Protein AF-A0A438DVG1-F1 (afdb_monomer)

Nearest PDB structures (foldseek):
  7ocy-assembly1_A  TM=4.807E-01  e=2.433E-02  Enterococcus faecalis
  8t4h-assembly1_A  TM=4.255E-01  e=4.729E-02  Homo sapiens
  5mkk-assembly1_A  TM=4.860E-01  e=1.490E-01  Thermus thermophilus HB27
  6par-assembly3_E  TM=3.954E-01  e=9.763E-02  Novosphingobium aromaticivorans DSM 12444
  7pru-assembly1_B  TM=4.559E-01  e=2.416E-01  Thermochaetoides thermophila DSM 1495

Sequence (257 aa):
MTESSLYSTANMPITSHFVVSSIPYHHCNGSSLPAVGCCFTSWCTNARSSVSNTDCSDQQNAETIKEGLQRTDKRIGLMNEILAAMDTVKCYAWENSFQSKVQSVRNEELSWFRKASFLGAFNVFMLNSIPVVVIVISFGMFTLLGGDLTPARAFTSLSLFAVLRFPLFMLPNIITQAVNANVSLKRLEELFLAEERILLPNPPLEPGLPAISIKNGYFSWDSKVYILTFCVRPPILPPTHPPAPGPQPRTHTQRHG

Mean predicted aligned error: 18.34 Å

pLDDT: mean 70.37, std 22.25, range [26.22, 96.06]

Radius of gyration: 38.73 Å; Cα contacts (8 Å, |Δi|>4): 40; chains: 1; bounding box: 115×101×98 Å

InterPro domains:
  IPR011527 ABC transporter type 1, transmembrane domain [PF00664] (69-168)
  IPR011527 ABC transporter type 1, transmembrane domain [PS50929] (70-180)
  IPR036640 ABC transporter type 1, transmembrane domain superfamily [G3DSA:1.20.1560.10] (37-198)
  IPR036640 ABC transporter type 1, transmembrane domain superfamily [SSF90123] (68-192)
  IPR050173 ATP-binding cassette transporter C-like [PTHR24223] (66-228)

Structure (mmCIF, N/CA/C/O backbone):
data_AF-A0A438DVG1-F1
#
_entry.id   AF-A0A438DVG1-F1
#
loop_
_atom_site.group_PDB
_atom_site.id
_atom_site.type_symbol
_atom_site.label_atom_id
_atom_site.label_alt_id
_atom_site.label_comp_id
_atom_site.label_asym_id
_atom_site.label_entity_id
_atom_site.label_seq_id
_atom_site.pdbx_PDB_ins_code
_atom_site.Cartn_x
_atom_site.Cartn_y
_atom_site.Cartn_z
_atom_site.occupancy
_atom_site.B_iso_or_equiv
_atom_site.auth_seq_id
_atom_site.auth_comp_id
_atom_site.auth_asym_id
_atom_site.auth_atom_id
_atom_site.pdbx_PDB_model_num
ATOM 1 N N . MET A 1 1 ? -12.948 67.740 14.120 1.00 32.81 1 MET A N 1
ATOM 2 C CA . MET A 1 1 ? -12.957 67.885 12.652 1.00 32.81 1 MET A CA 1
ATOM 3 C C . MET A 1 1 ? -12.117 66.740 12.112 1.00 32.81 1 MET A C 1
ATOM 5 O O . MET A 1 1 ? -10.925 66.752 12.369 1.00 32.81 1 MET A O 1
ATOM 9 N N . THR A 1 2 ? -12.751 65.585 11.847 1.00 29.73 2 THR A N 1
ATOM 10 C CA . THR A 1 2 ? -13.262 65.144 10.511 1.00 29.73 2 THR A CA 1
ATOM 11 C C . THR A 1 2 ? -12.081 64.725 9.626 1.00 29.73 2 THR A C 1
ATOM 13 O O . THR A 1 2 ? -11.161 65.515 9.494 1.00 29.73 2 THR A O 1
ATOM 16 N N . GLU A 1 3 ? -11.938 63.527 9.051 1.00 30.36 3 GLU A N 1
ATOM 17 C CA . GLU A 1 3 ? -12.790 62.384 8.647 1.00 30.36 3 GLU A CA 1
ATOM 18 C C . GLU A 1 3 ? -11.842 61.153 8.533 1.00 30.36 3 GLU A C 1
ATOM 20 O O . GLU A 1 3 ? -10.676 61.324 8.196 1.00 30.36 3 GLU A O 1
ATOM 25 N N . SER A 1 4 ? -12.135 59.924 8.977 1.00 30.89 4 SER A N 1
ATOM 26 C CA . SER A 1 4 ? -12.997 58.879 8.383 1.00 30.89 4 SER A CA 1
ATOM 27 C C . SER A 1 4 ? -12.833 58.634 6.875 1.00 30.89 4 SER A C 1
ATOM 29 O O . SER A 1 4 ? -13.398 59.368 6.079 1.00 30.89 4 SER A O 1
ATOM 31 N N . SER A 1 5 ? -12.166 57.528 6.508 1.00 26.73 5 SER A N 1
ATOM 32 C CA . SER A 1 5 ? -12.650 56.477 5.581 1.00 26.73 5 SER A CA 1
ATOM 33 C C . SER A 1 5 ? -11.490 55.829 4.809 1.00 26.73 5 SER A C 1
ATOM 35 O O . SER A 1 5 ? -10.883 56.465 3.957 1.00 26.73 5 SER A O 1
ATOM 37 N N . LEU A 1 6 ? -11.189 54.561 5.109 1.00 32.34 6 LEU A N 1
ATOM 38 C CA . LEU A 1 6 ? -11.072 53.480 4.117 1.00 32.34 6 LEU A CA 1
ATOM 39 C C . LEU A 1 6 ? -10.807 52.154 4.845 1.00 32.34 6 LEU A C 1
ATOM 41 O O . LEU A 1 6 ? -9.683 51.738 5.111 1.00 32.34 6 LEU A O 1
ATOM 45 N N . TYR A 1 7 ? -11.923 51.520 5.194 1.00 28.20 7 TYR A N 1
ATOM 46 C CA . TYR A 1 7 ? -12.044 50.083 5.385 1.00 28.20 7 TYR A CA 1
ATOM 47 C C . TYR A 1 7 ? -11.659 49.328 4.101 1.00 28.20 7 TYR A C 1
ATOM 49 O O . TYR A 1 7 ? -11.861 49.825 2.996 1.00 28.20 7 TYR A O 1
ATOM 57 N N . SER A 1 8 ? -11.312 48.052 4.287 1.00 26.22 8 SER A N 1
ATOM 58 C CA . SER A 1 8 ? -11.472 46.969 3.308 1.00 26.22 8 SER A CA 1
ATOM 59 C C . SER A 1 8 ? -10.313 46.753 2.330 1.00 26.22 8 SER A C 1
ATOM 61 O O . SER A 1 8 ? -10.349 47.157 1.172 1.00 26.22 8 SER A O 1
ATOM 63 N N . THR A 1 9 ? -9.312 45.986 2.763 1.00 30.03 9 THR A N 1
ATOM 64 C CA . THR A 1 9 ? -8.641 45.049 1.852 1.00 30.03 9 THR A CA 1
ATOM 65 C C . THR A 1 9 ? -9.140 43.654 2.186 1.00 30.03 9 THR A C 1
ATOM 67 O O . THR A 1 9 ? -8.856 43.077 3.231 1.00 30.03 9 THR A O 1
ATOM 70 N N . ALA A 1 10 ? -10.012 43.194 1.299 1.00 31.06 10 ALA A N 1
ATOM 71 C CA . ALA A 1 10 ? -10.719 41.939 1.348 1.00 31.06 10 ALA A CA 1
ATOM 72 C C . ALA A 1 10 ? -9.758 40.745 1.417 1.00 31.06 10 ALA A C 1
ATOM 74 O O . ALA A 1 10 ? -8.937 40.532 0.526 1.00 31.06 10 ALA A O 1
ATOM 75 N N . ASN A 1 11 ? -9.970 39.911 2.435 1.00 29.39 11 ASN A N 1
ATOM 76 C CA . ASN A 1 11 ? -9.801 38.470 2.319 1.00 29.39 11 ASN A CA 1
ATOM 77 C C . ASN A 1 11 ? -10.586 37.999 1.088 1.00 29.39 11 ASN A C 1
ATOM 79 O O . ASN A 1 11 ? -11.817 37.984 1.108 1.00 29.39 11 ASN A O 1
ATOM 83 N N . MET A 1 12 ? -9.886 37.633 0.015 1.00 26.97 12 MET A N 1
ATOM 84 C CA . MET A 1 12 ? -10.490 36.880 -1.079 1.00 26.97 12 MET A CA 1
ATOM 85 C C . MET A 1 12 ? -10.453 35.385 -0.736 1.00 26.97 12 MET A C 1
ATOM 87 O O . MET A 1 12 ? -9.364 34.826 -0.597 1.00 26.97 12 MET A O 1
ATOM 91 N N . PRO A 1 13 ? -11.607 34.705 -0.630 1.00 30.31 13 PRO A N 1
ATOM 92 C CA . PRO A 1 13 ? -11.649 33.254 -0.613 1.00 30.31 13 PRO A CA 1
ATOM 93 C C . PRO A 1 13 ? -11.417 32.747 -2.040 1.00 30.31 13 PRO A C 1
ATOM 95 O O . PRO A 1 13 ? -12.273 32.891 -2.912 1.00 30.31 13 PRO A O 1
ATOM 98 N N . ILE A 1 14 ? -10.261 32.132 -2.292 1.00 32.41 14 ILE A N 1
ATOM 99 C CA . ILE A 1 14 ? -10.029 31.373 -3.524 1.00 32.41 14 ILE A CA 1
ATOM 100 C C . ILE A 1 14 ? -10.806 30.057 -3.394 1.00 32.41 14 ILE A C 1
ATOM 102 O O . ILE A 1 14 ? -10.290 29.044 -2.935 1.00 32.41 14 ILE A O 1
ATOM 106 N N . THR A 1 15 ? -12.082 30.086 -3.772 1.00 32.16 15 THR A N 1
ATOM 107 C CA . THR A 1 15 ? -12.886 28.889 -4.039 1.00 32.16 15 THR A CA 1
ATOM 108 C C . THR A 1 15 ? -13.585 29.047 -5.383 1.00 32.16 15 THR A C 1
ATOM 110 O O . THR A 1 15 ? -14.125 30.109 -5.677 1.00 32.16 15 THR A O 1
ATOM 113 N N . SER A 1 16 ? -13.586 27.957 -6.160 1.00 30.06 16 SER A N 1
ATOM 114 C CA . SER A 1 16 ? -14.159 27.771 -7.508 1.00 30.06 16 SER A CA 1
ATOM 115 C C . SER A 1 16 ? -13.398 28.512 -8.623 1.00 30.06 16 SER A C 1
ATOM 117 O O . SER A 1 16 ? -13.221 29.715 -8.578 1.00 30.06 16 SER A O 1
ATOM 119 N N . HIS A 1 17 ? -12.841 27.879 -9.652 1.00 30.66 17 HIS A N 1
ATOM 120 C CA . HIS A 1 17 ? -13.355 26.770 -10.441 1.00 30.66 17 HIS A CA 1
ATOM 121 C C . HIS A 1 17 ? -12.204 25.873 -10.930 1.00 30.66 17 HIS A C 1
ATOM 123 O O . HIS A 1 17 ? -11.402 26.280 -11.764 1.00 30.66 17 HIS A O 1
ATOM 129 N N . PHE A 1 18 ? -12.186 24.616 -10.497 1.00 27.88 18 PHE A N 1
ATOM 130 C CA . PHE A 1 18 ? -11.700 23.528 -11.341 1.00 27.88 18 PHE A CA 1
ATOM 131 C C . PHE A 1 18 ? -12.858 22.549 -11.472 1.00 27.88 18 PHE A C 1
ATOM 133 O O . PHE A 1 18 ? -13.127 21.739 -10.588 1.00 27.88 18 PHE A O 1
ATOM 140 N N . VAL A 1 19 ? -13.600 22.685 -12.568 1.00 33.19 19 VAL A N 1
ATOM 141 C CA . VAL A 1 19 ? -14.544 21.666 -13.019 1.00 33.19 19 VAL A CA 1
ATOM 142 C C . VAL A 1 19 ? -13.694 20.502 -13.525 1.00 33.19 19 VAL A C 1
ATOM 144 O O . VAL A 1 19 ? -13.394 20.407 -14.710 1.00 33.19 19 VAL A O 1
ATOM 147 N N . VAL A 1 20 ? -13.242 19.633 -12.620 1.00 35.16 20 VAL A N 1
ATOM 148 C CA . VAL A 1 20 ? -12.834 18.284 -13.011 1.00 35.16 20 VAL A CA 1
ATOM 149 C C . VAL A 1 20 ? -14.099 17.457 -12.941 1.00 35.16 20 VAL A C 1
ATOM 151 O O . VAL A 1 20 ? -14.565 17.099 -11.866 1.00 35.16 20 VAL A O 1
ATOM 154 N N . SER A 1 21 ? -14.686 17.249 -14.116 1.00 26.39 21 SER A N 1
ATOM 155 C CA . SER A 1 21 ? -15.721 16.260 -14.386 1.00 26.39 21 SER A CA 1
ATOM 156 C C . SER A 1 21 ? -15.502 15.009 -13.531 1.00 26.39 21 SER A C 1
ATOM 158 O O . SER A 1 21 ? -14.624 14.196 -13.827 1.00 26.39 21 SER A O 1
ATOM 160 N N . SER A 1 22 ? -16.319 14.850 -12.491 1.00 29.47 22 SER A N 1
ATOM 161 C CA . SER A 1 22 ? -16.513 13.586 -11.797 1.00 29.47 22 SER A CA 1
ATOM 162 C C . SER A 1 22 ? -17.023 12.573 -12.814 1.00 29.47 22 SER A C 1
ATOM 164 O O . SER A 1 22 ? -18.211 12.543 -13.125 1.00 29.47 22 SER A O 1
ATOM 166 N N . ILE A 1 23 ? -16.126 11.759 -13.365 1.00 28.58 23 ILE A N 1
ATOM 167 C CA . ILE A 1 23 ? -16.526 10.512 -14.009 1.00 28.58 23 ILE A CA 1
ATOM 168 C C . ILE A 1 23 ? -16.907 9.583 -12.850 1.00 28.58 23 ILE A C 1
ATOM 170 O O . ILE A 1 23 ? -16.038 9.261 -12.036 1.00 28.58 23 ILE A O 1
ATOM 174 N N . PRO A 1 24 ? -18.185 9.196 -12.701 1.00 31.19 24 PRO A N 1
ATOM 175 C CA . PRO A 1 24 ? -18.576 8.290 -11.638 1.00 31.19 24 PRO A CA 1
ATOM 176 C C . PRO A 1 24 ? -17.872 6.948 -11.851 1.00 31.19 24 PRO A C 1
ATOM 178 O O . PRO A 1 24 ? -17.851 6.415 -12.962 1.00 31.19 24 PRO A O 1
ATOM 181 N N . TYR A 1 25 ? -17.306 6.408 -10.770 1.00 35.28 25 TYR A N 1
ATOM 182 C CA . TYR A 1 25 ? -16.859 5.022 -10.678 1.00 35.28 25 TYR A CA 1
ATOM 183 C C . TYR A 1 25 ? -18.046 4.105 -10.989 1.00 35.28 25 TYR A C 1
ATOM 185 O O . TYR A 1 25 ? -18.825 3.737 -10.110 1.00 35.28 25 TYR A O 1
ATOM 193 N N . HIS A 1 26 ? -18.212 3.754 -12.260 1.00 29.39 26 HIS A N 1
ATOM 194 C CA . HIS A 1 26 ? -19.133 2.705 -12.645 1.00 29.39 26 HIS A CA 1
ATOM 195 C C . HIS A 1 26 ? -18.545 1.373 -12.186 1.00 29.39 26 HIS A C 1
ATOM 197 O O . HIS A 1 26 ? -17.444 0.978 -12.571 1.00 29.39 26 HIS A O 1
ATOM 203 N N . HIS A 1 27 ? -19.313 0.705 -11.332 1.00 37.00 27 HIS A N 1
ATOM 204 C CA . HIS A 1 27 ? -19.177 -0.692 -10.953 1.00 37.00 27 HIS A CA 1
ATOM 205 C C . HIS A 1 27 ? -18.881 -1.532 -12.206 1.00 37.00 27 HIS A C 1
ATOM 207 O O . HIS A 1 27 ? -19.748 -1.705 -13.065 1.00 37.00 27 HIS A O 1
ATOM 213 N N . CYS A 1 28 ? -17.647 -2.020 -12.339 1.00 31.09 28 CYS A N 1
ATOM 214 C CA . CYS A 1 28 ? -17.235 -2.835 -13.476 1.00 31.09 28 CYS A CA 1
ATOM 215 C C . CYS A 1 28 ? -17.705 -4.275 -13.232 1.00 31.09 28 CYS A C 1
ATOM 217 O O . CYS A 1 28 ? -16.959 -5.131 -12.758 1.00 31.09 28 CYS A O 1
ATOM 219 N N . ASN A 1 29 ? -18.991 -4.512 -13.491 1.00 31.44 29 ASN A N 1
ATOM 220 C CA . ASN A 1 29 ? -19.577 -5.841 -13.536 1.00 31.44 29 ASN A CA 1
ATOM 221 C C . ASN A 1 29 ? -19.480 -6.353 -14.980 1.00 31.44 29 ASN A C 1
ATOM 223 O O . ASN A 1 29 ? -20.171 -5.855 -15.860 1.00 31.44 29 ASN A O 1
ATOM 227 N N . GLY A 1 30 ? -18.613 -7.344 -15.197 1.00 40.16 30 GLY A N 1
ATOM 228 C CA . GLY A 1 30 ? -18.657 -8.262 -16.338 1.00 40.16 30 GLY A CA 1
ATOM 229 C C . GLY A 1 30 ? -18.329 -7.704 -17.728 1.00 40.16 30 GLY A C 1
ATOM 230 O O . GLY A 1 30 ? -19.233 -7.371 -18.477 1.00 40.16 30 GLY A O 1
ATOM 231 N N . SER A 1 31 ? -17.055 -7.774 -18.132 1.00 30.52 31 SER A N 1
ATOM 232 C CA . SER A 1 31 ? -16.642 -8.218 -19.479 1.00 30.52 31 SER A CA 1
ATOM 233 C C . SER A 1 31 ? -15.114 -8.275 -19.591 1.00 30.52 31 SER A C 1
ATOM 235 O O . SER A 1 31 ? -14.390 -7.448 -19.043 1.00 30.52 31 SER A O 1
ATOM 237 N N . SER A 1 32 ? -14.639 -9.297 -20.290 1.00 44.19 32 SER A N 1
ATOM 238 C CA . SER A 1 32 ? -13.251 -9.660 -20.575 1.00 44.19 32 SER A CA 1
ATOM 239 C C . SER A 1 32 ? -12.390 -8.527 -21.168 1.00 44.19 32 SER A C 1
ATOM 241 O O . SER A 1 32 ? -12.629 -8.132 -22.303 1.00 44.19 32 SER A O 1
ATOM 243 N N . LEU A 1 33 ? -11.329 -8.146 -20.429 1.00 34.19 33 LEU A N 1
ATOM 244 C CA . LEU A 1 33 ? -10.154 -7.317 -20.803 1.00 34.19 33 LEU A CA 1
ATOM 245 C C . LEU A 1 33 ? -10.446 -5.834 -21.160 1.00 34.19 33 LEU A C 1
ATOM 247 O O . LEU A 1 33 ? -11.317 -5.566 -21.976 1.00 34.19 33 LEU A O 1
ATOM 251 N N . PRO A 1 34 ? -9.705 -4.855 -20.578 1.00 43.28 34 PRO A N 1
ATOM 252 C CA . PRO A 1 34 ? -8.251 -4.882 -20.415 1.00 43.28 34 PRO A CA 1
ATOM 253 C C . PRO A 1 34 ? -7.789 -4.522 -18.987 1.00 43.28 34 PRO A C 1
ATOM 255 O O . PRO A 1 34 ? -7.630 -3.355 -18.631 1.00 43.28 34 PRO A O 1
ATOM 258 N N . ALA A 1 35 ? -7.448 -5.535 -18.186 1.00 42.56 35 ALA A N 1
ATOM 259 C CA . ALA A 1 35 ? -6.788 -5.338 -16.888 1.00 42.56 35 ALA A CA 1
ATOM 260 C C . ALA A 1 35 ? -5.431 -4.603 -17.015 1.00 42.56 35 ALA A C 1
ATOM 262 O O . ALA A 1 35 ? -5.002 -3.914 -16.094 1.00 42.56 35 ALA A O 1
ATOM 263 N N . VAL A 1 36 ? -4.780 -4.691 -18.183 1.00 43.59 36 VAL A N 1
ATOM 264 C CA . VAL A 1 36 ? -3.482 -4.050 -18.465 1.00 43.59 36 VAL A CA 1
ATOM 265 C C . VAL A 1 36 ? -3.611 -2.526 -18.587 1.00 43.59 36 VAL A C 1
ATOM 267 O O . VAL A 1 36 ? -2.772 -1.793 -18.067 1.00 43.59 36 VAL A O 1
ATOM 270 N N . GLY A 1 37 ? -4.690 -2.042 -19.214 1.00 39.81 37 GLY A N 1
ATOM 271 C CA . GLY A 1 37 ? -4.954 -0.611 -19.379 1.00 39.81 37 GLY A CA 1
ATOM 272 C C . GLY A 1 37 ? -5.311 0.060 -18.056 1.00 39.81 37 GLY A C 1
ATOM 273 O O . GLY A 1 37 ? -4.754 1.104 -17.741 1.00 39.81 37 GLY A O 1
ATOM 274 N N . CYS A 1 38 ? -6.159 -0.578 -17.243 1.00 44.03 38 CYS A N 1
ATOM 275 C CA . CYS A 1 38 ? -6.552 -0.057 -15.932 1.00 44.03 38 CYS A CA 1
ATOM 276 C C . CYS A 1 38 ? -5.393 0.005 -14.928 1.00 44.03 38 CYS A C 1
ATOM 278 O O . CYS A 1 38 ? -5.351 0.930 -14.127 1.00 44.03 38 CYS A O 1
ATOM 280 N N . CYS A 1 39 ? -4.435 -0.926 -14.963 1.00 44.88 39 CYS A N 1
ATOM 281 C CA . CYS A 1 39 ? -3.264 -0.860 -14.082 1.00 44.88 39 CYS A CA 1
ATOM 282 C C . CYS A 1 39 ? -2.271 0.229 -14.515 1.00 44.88 39 CYS A C 1
ATOM 284 O O . CYS A 1 39 ? -1.711 0.915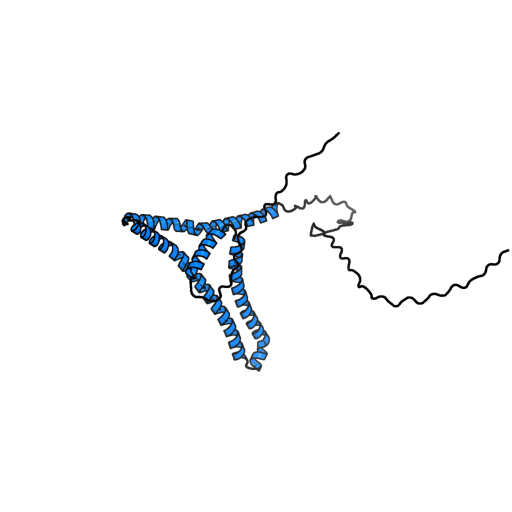 -13.661 1.00 44.88 39 CYS A O 1
ATOM 286 N N . PHE A 1 40 ? -2.085 0.434 -15.823 1.00 41.56 40 PHE A N 1
ATOM 287 C CA . PHE A 1 40 ? -1.204 1.485 -16.337 1.00 41.56 40 PHE A CA 1
ATOM 288 C C . PHE A 1 40 ? -1.812 2.881 -16.145 1.00 41.56 40 PHE A C 1
ATOM 290 O O . PHE A 1 40 ? -1.123 3.799 -15.705 1.00 41.56 40 PHE A O 1
ATOM 297 N N . THR A 1 41 ? -3.121 3.040 -16.376 1.00 48.00 41 THR A N 1
ATOM 298 C CA . THR A 1 41 ? -3.830 4.283 -16.045 1.00 48.00 41 THR A CA 1
ATOM 299 C C . THR A 1 41 ? -3.926 4.484 -14.541 1.00 48.00 41 THR A C 1
ATOM 301 O O . THR A 1 41 ? -3.754 5.607 -14.101 1.00 48.00 41 THR A O 1
ATOM 304 N N . SER A 1 42 ? -4.093 3.441 -13.724 1.00 47.12 42 SER A N 1
ATOM 305 C CA . SER A 1 42 ? -4.021 3.560 -12.262 1.00 47.12 42 SER A CA 1
ATOM 306 C C . SER A 1 42 ? -2.640 4.033 -11.802 1.00 47.12 42 SER A C 1
ATOM 308 O O . SER A 1 42 ? -2.577 4.887 -10.929 1.00 47.12 42 SER A O 1
ATOM 310 N N . TRP A 1 43 ? -1.546 3.605 -12.444 1.00 47.03 43 TRP A N 1
ATOM 311 C CA . TRP A 1 43 ? -0.192 4.090 -12.151 1.00 47.03 43 TRP A CA 1
ATOM 312 C C . TRP A 1 43 ? 0.065 5.531 -12.632 1.00 47.03 43 TRP A C 1
ATOM 314 O O . TRP A 1 43 ? 0.582 6.344 -11.868 1.00 47.03 43 TRP A O 1
ATOM 324 N N . CYS A 1 44 ? -0.354 5.894 -13.852 1.00 42.62 44 CYS A N 1
ATOM 325 C CA . CYS A 1 44 ? -0.256 7.272 -14.358 1.00 42.62 44 CYS A CA 1
ATOM 326 C C . CYS A 1 44 ? -1.169 8.246 -13.596 1.00 42.62 44 CYS A C 1
ATOM 328 O O . CYS A 1 44 ? -0.785 9.391 -13.349 1.00 42.62 44 CYS A O 1
ATOM 330 N N . THR A 1 45 ? -2.350 7.793 -13.180 1.00 49.38 45 THR A N 1
ATOM 331 C CA . THR A 1 45 ? -3.239 8.533 -12.285 1.00 49.38 45 THR A CA 1
ATOM 332 C C . THR A 1 45 ? -2.627 8.611 -10.891 1.00 49.38 45 THR A C 1
ATOM 334 O O . THR A 1 45 ? -2.679 9.686 -10.313 1.00 49.38 45 THR A O 1
ATOM 337 N N . ASN A 1 46 ? -1.942 7.580 -10.378 1.00 46.38 46 ASN A N 1
ATOM 338 C CA . ASN A 1 46 ? -1.195 7.663 -9.112 1.00 46.38 46 ASN A CA 1
ATOM 339 C C . ASN A 1 46 ? -0.087 8.727 -9.176 1.00 46.38 46 ASN A C 1
ATOM 341 O O . ASN A 1 46 ? 0.018 9.558 -8.284 1.00 46.38 46 ASN A O 1
ATOM 345 N N . ALA A 1 47 ? 0.676 8.780 -10.273 1.00 43.91 47 ALA A N 1
ATOM 346 C CA . ALA A 1 47 ? 1.732 9.777 -10.467 1.00 43.91 47 ALA A CA 1
ATOM 347 C C . ALA A 1 47 ? 1.195 11.212 -10.657 1.00 43.91 47 ALA A C 1
ATOM 349 O O . ALA A 1 47 ? 1.830 12.172 -10.227 1.00 43.91 47 ALA A O 1
ATOM 350 N N . ARG A 1 48 ? 0.019 11.380 -11.284 1.00 42.34 48 ARG A N 1
ATOM 351 C CA . ARG A 1 48 ? -0.643 12.689 -11.449 1.00 42.34 48 ARG A CA 1
ATOM 352 C C . ARG A 1 48 ? -1.435 13.127 -10.214 1.00 42.34 48 ARG A C 1
ATOM 354 O O . ARG A 1 48 ? -1.653 14.320 -10.035 1.00 42.34 48 ARG A O 1
ATOM 361 N N . SER A 1 49 ? -1.840 12.190 -9.364 1.00 41.34 49 SER A N 1
ATOM 362 C CA . SER A 1 49 ? -2.659 12.454 -8.181 1.00 41.34 49 SER A CA 1
ATOM 363 C C . SER A 1 49 ? -1.868 12.498 -6.867 1.00 41.34 49 SER A C 1
ATOM 365 O O . SER A 1 49 ? -2.411 12.951 -5.863 1.00 41.34 49 SER A O 1
ATOM 367 N N . SER A 1 50 ? -0.559 12.195 -6.876 1.00 41.94 50 SER A N 1
ATOM 368 C CA . SER A 1 50 ? 0.343 12.442 -5.733 1.00 41.94 50 SER A CA 1
ATOM 369 C C . SER A 1 50 ? 0.336 13.895 -5.228 1.00 41.94 50 SER A C 1
ATOM 371 O O . SER A 1 50 ? 0.693 14.130 -4.083 1.00 41.94 50 SER A O 1
ATOM 373 N N . VAL A 1 51 ? -0.088 14.873 -6.039 1.00 47.53 51 VAL A N 1
ATOM 374 C CA . VAL A 1 51 ? -0.128 16.297 -5.651 1.00 47.53 51 VAL A CA 1
ATOM 375 C C . VAL A 1 51 ? -1.345 16.649 -4.771 1.00 47.53 51 VAL A C 1
ATOM 377 O O . VAL A 1 51 ? -1.311 17.665 -4.084 1.00 47.53 51 VAL A O 1
ATOM 380 N N . SER A 1 52 ? -2.394 15.816 -4.728 1.00 46.38 52 SER A N 1
ATOM 381 C CA . SER A 1 52 ? -3.625 16.085 -3.956 1.00 46.38 52 SER A CA 1
ATOM 382 C C . SER A 1 52 ? -4.022 14.989 -2.948 1.00 46.38 52 SER A C 1
ATOM 384 O O . SER A 1 52 ? -4.998 15.175 -2.230 1.00 46.38 52 SER A O 1
ATOM 386 N N . ASN A 1 53 ? -3.296 13.862 -2.876 1.00 46.16 53 ASN A N 1
ATOM 387 C CA . ASN A 1 53 ? -3.768 12.602 -2.270 1.00 46.16 53 ASN A CA 1
ATOM 388 C C . ASN A 1 53 ? -2.899 12.012 -1.138 1.00 46.16 53 ASN A C 1
ATOM 390 O O . ASN A 1 53 ? -2.826 10.790 -1.017 1.00 46.16 53 ASN A O 1
ATOM 394 N N . THR A 1 54 ? -2.247 12.788 -0.277 1.00 44.72 54 THR A N 1
ATOM 395 C CA . THR A 1 54 ? -1.707 12.185 0.963 1.00 44.72 54 THR A CA 1
ATOM 396 C C . THR A 1 54 ? -2.812 11.731 1.904 1.00 44.72 54 THR A C 1
ATOM 398 O O . THR A 1 54 ? -2.756 10.602 2.374 1.00 44.72 54 THR A O 1
ATOM 401 N N . ASP A 1 55 ? -3.881 12.520 2.058 1.00 44.69 55 ASP A N 1
ATOM 402 C CA . ASP A 1 55 ? -5.068 12.063 2.791 1.00 44.69 55 ASP A CA 1
ATOM 403 C C . ASP A 1 55 ? -5.712 10.852 2.098 1.00 44.69 55 ASP A C 1
ATOM 405 O O . ASP A 1 55 ? -6.102 9.898 2.756 1.00 44.69 55 ASP A O 1
ATOM 409 N N . CYS A 1 56 ? -5.771 10.822 0.762 1.00 41.97 56 CYS A N 1
ATOM 410 C CA . CYS A 1 56 ? -6.452 9.751 0.028 1.00 41.97 56 CYS A CA 1
ATOM 411 C C . CYS A 1 56 ? -5.634 8.445 -0.081 1.00 41.97 56 CYS A C 1
ATOM 413 O O . CYS A 1 56 ? -6.226 7.375 -0.136 1.00 41.97 56 CYS A O 1
ATOM 415 N N . SER A 1 57 ? -4.297 8.484 -0.065 1.00 39.22 57 SER A N 1
ATOM 416 C CA . SER A 1 57 ? -3.458 7.267 -0.122 1.00 39.22 57 SER A CA 1
ATOM 417 C C . SER A 1 57 ? -3.397 6.544 1.226 1.00 39.22 57 SER A C 1
ATOM 419 O O . SER A 1 57 ? -3.482 5.312 1.268 1.00 39.22 57 SER A O 1
ATOM 421 N N . ASP A 1 58 ? -3.323 7.300 2.327 1.00 44.41 58 ASP A N 1
ATOM 422 C CA . ASP A 1 58 ? -3.477 6.755 3.678 1.00 44.41 58 ASP A CA 1
ATOM 423 C C . ASP A 1 58 ? -4.920 6.267 3.898 1.00 44.41 58 ASP A C 1
ATOM 425 O O . ASP A 1 58 ? -5.118 5.174 4.431 1.00 44.41 58 ASP A O 1
ATOM 429 N N . GLN A 1 59 ? -5.925 6.978 3.368 1.00 45.31 59 GLN A N 1
ATOM 430 C CA . GLN A 1 59 ? -7.326 6.537 3.365 1.00 45.31 59 GL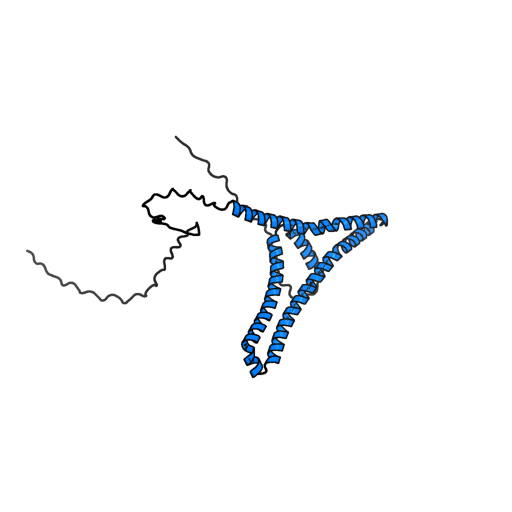N A CA 1
ATOM 431 C C . GLN A 1 59 ? -7.549 5.260 2.532 1.00 45.31 59 GLN A C 1
ATOM 433 O O . GLN A 1 59 ? -8.244 4.362 2.990 1.00 45.31 59 GLN A O 1
ATOM 438 N N . GLN A 1 60 ? -6.955 5.122 1.342 1.00 47.72 60 GLN A N 1
ATOM 439 C CA . GLN A 1 60 ? -7.176 3.976 0.444 1.00 47.72 60 GLN A CA 1
ATOM 440 C C . GLN A 1 60 ? -6.518 2.687 0.963 1.00 47.72 60 GLN A C 1
ATOM 442 O O . GLN A 1 60 ? -7.099 1.596 0.877 1.00 47.72 60 GLN A O 1
ATOM 447 N N . ASN A 1 61 ? -5.312 2.798 1.533 1.00 54.47 61 ASN A N 1
ATOM 448 C CA . ASN A 1 61 ? -4.664 1.683 2.224 1.00 54.47 61 ASN A CA 1
ATOM 449 C C . ASN A 1 61 ? -5.428 1.326 3.504 1.00 54.47 61 ASN A C 1
ATOM 451 O O . ASN A 1 61 ? -5.663 0.143 3.761 1.00 54.47 61 ASN A O 1
ATOM 455 N N . ALA A 1 62 ? -5.888 2.326 4.264 1.00 59.41 62 ALA A N 1
ATOM 456 C CA . ALA A 1 62 ? -6.744 2.108 5.423 1.00 59.41 62 ALA A CA 1
ATOM 457 C C . ALA A 1 62 ? -8.077 1.455 5.044 1.00 59.41 62 ALA A C 1
ATOM 459 O O . ALA A 1 62 ? -8.538 0.597 5.783 1.00 59.41 62 ALA A O 1
ATOM 460 N N . GLU A 1 63 ? -8.676 1.779 3.897 1.00 66.19 63 GLU A N 1
ATOM 461 C CA . GLU A 1 63 ? -9.900 1.139 3.402 1.00 66.19 63 GLU A CA 1
ATOM 462 C C . GLU A 1 63 ? -9.680 -0.339 3.084 1.00 66.19 63 GLU A C 1
ATOM 464 O O . GLU A 1 63 ? -10.441 -1.184 3.551 1.00 66.19 63 GLU A O 1
ATOM 469 N N . THR A 1 64 ? -8.598 -0.679 2.381 1.00 67.75 64 THR A N 1
ATOM 470 C CA . THR A 1 64 ? -8.281 -2.082 2.060 1.00 67.75 64 THR A CA 1
ATOM 471 C C . THR A 1 64 ? -7.981 -2.887 3.330 1.00 67.75 64 THR A C 1
ATOM 473 O O . THR A 1 64 ? -8.451 -4.016 3.492 1.00 67.75 64 THR A O 1
ATOM 476 N N . ILE A 1 65 ? -7.236 -2.295 4.271 1.00 76.25 65 ILE A N 1
ATOM 477 C CA . ILE A 1 65 ? -6.957 -2.895 5.582 1.00 76.25 65 ILE A CA 1
ATOM 478 C C . ILE A 1 65 ? -8.254 -3.033 6.387 1.00 76.25 65 ILE A C 1
ATOM 480 O O . ILE A 1 65 ? -8.501 -4.085 6.967 1.00 76.25 65 ILE A O 1
ATOM 484 N N . LYS A 1 66 ? -9.122 -2.019 6.376 1.00 82.56 66 LYS A N 1
ATOM 485 C CA . LYS A 1 66 ? -10.418 -2.011 7.064 1.00 82.56 66 LYS A CA 1
ATOM 486 C C . LYS A 1 66 ? -11.343 -3.095 6.529 1.00 82.56 66 LYS A C 1
ATOM 488 O O . LYS A 1 66 ? -11.966 -3.784 7.327 1.00 82.56 66 LYS A O 1
ATOM 493 N N . GLU A 1 67 ? -11.417 -3.295 5.217 1.00 82.88 67 GLU A N 1
ATOM 494 C CA . GLU A 1 67 ? -12.196 -4.390 4.629 1.00 82.88 67 GLU A CA 1
ATOM 495 C C . GLU A 1 67 ? -11.664 -5.768 5.049 1.00 82.88 67 GLU A C 1
ATOM 497 O O . GLU A 1 67 ? -12.448 -6.652 5.412 1.00 82.88 67 GLU A O 1
ATOM 502 N N . GLY A 1 68 ? -10.338 -5.947 5.059 1.00 84.12 68 GLY A N 1
ATOM 503 C CA . GLY A 1 68 ? -9.696 -7.174 5.540 1.00 84.12 68 GLY A CA 1
ATOM 504 C C . GLY A 1 68 ? -9.951 -7.430 7.031 1.00 84.12 68 GLY A C 1
ATOM 505 O O . GLY A 1 68 ? -10.282 -8.552 7.430 1.00 84.12 68 GLY A O 1
ATOM 506 N N . LEU A 1 69 ? -9.872 -6.380 7.852 1.00 88.38 69 LEU A N 1
ATOM 507 C CA . LEU A 1 69 ? -10.173 -6.431 9.282 1.00 88.38 69 LEU A CA 1
ATOM 508 C C . LEU A 1 69 ? -11.647 -6.758 9.526 1.00 88.38 69 LEU A C 1
ATOM 510 O O . LEU A 1 69 ? -11.930 -7.687 10.268 1.00 88.38 69 LEU A O 1
ATOM 514 N N . GLN A 1 70 ? -12.586 -6.130 8.815 1.00 88.62 70 GLN A N 1
ATOM 515 C CA . GLN A 1 70 ? -14.017 -6.430 8.943 1.00 88.62 70 GLN A CA 1
ATOM 516 C C . GLN A 1 70 ? -14.352 -7.898 8.642 1.00 88.62 70 GLN A C 1
ATOM 518 O O . GLN A 1 70 ? -15.228 -8.485 9.277 1.00 88.62 70 GLN A O 1
ATOM 523 N N . ARG A 1 71 ? -13.684 -8.513 7.658 1.00 86.62 71 ARG A N 1
ATOM 524 C CA . ARG A 1 71 ? -13.856 -9.944 7.336 1.00 86.62 71 ARG A CA 1
ATOM 525 C C . ARG A 1 71 ? -13.307 -10.832 8.453 1.00 86.62 71 ARG A C 1
ATOM 527 O O . ARG A 1 71 ? -13.944 -11.818 8.819 1.00 86.62 71 ARG A O 1
ATOM 534 N N . THR A 1 72 ? -12.159 -10.452 9.006 1.00 90.62 72 THR A N 1
ATOM 535 C CA . THR A 1 72 ? -11.520 -11.143 10.132 1.00 90.62 72 THR A CA 1
ATOM 536 C C . THR A 1 72 ? -12.377 -11.037 11.398 1.00 90.62 72 THR A C 1
ATOM 538 O O . THR A 1 72 ? -12.639 -12.048 12.051 1.00 90.62 72 THR A O 1
ATOM 541 N N . ASP A 1 73 ? -12.903 -9.847 11.687 1.00 93.19 73 ASP A N 1
ATOM 542 C CA . ASP A 1 73 ? -13.789 -9.565 12.817 1.00 93.19 73 ASP A CA 1
ATOM 543 C C . ASP A 1 73 ? -15.089 -10.364 12.723 1.00 93.19 73 ASP A C 1
ATOM 545 O O . ASP A 1 73 ? -15.537 -10.914 13.724 1.00 93.19 73 ASP A O 1
ATOM 549 N N . LYS A 1 74 ? -15.664 -10.528 11.523 1.00 91.94 74 LYS A N 1
ATOM 550 C CA . LYS A 1 74 ? -16.834 -11.403 11.316 1.00 91.94 74 LYS A CA 1
ATOM 551 C C . LYS A 1 74 ? -16.554 -12.854 11.714 1.00 91.94 74 LYS A C 1
ATOM 553 O O . LYS A 1 74 ? -17.399 -13.478 12.354 1.00 91.94 74 LYS A O 1
ATOM 558 N N . ARG A 1 75 ? -15.383 -13.402 11.364 1.00 93.94 75 ARG A N 1
ATOM 559 C CA . ARG A 1 75 ? -14.994 -14.766 11.769 1.00 93.94 75 ARG A CA 1
ATOM 560 C C . ARG A 1 75 ? -14.810 -14.858 13.282 1.00 93.94 75 ARG A C 1
ATOM 562 O O . ARG A 1 75 ? -15.297 -15.806 13.891 1.00 93.94 75 ARG A O 1
ATOM 569 N N . ILE A 1 76 ? -14.094 -13.900 13.870 1.00 94.50 76 ILE A N 1
ATOM 570 C CA . ILE A 1 76 ? -13.820 -13.874 15.313 1.00 94.50 76 ILE A CA 1
ATOM 571 C C . ILE A 1 76 ? -15.128 -13.723 16.099 1.00 94.50 76 ILE A C 1
ATOM 573 O O . ILE A 1 76 ? -15.343 -14.460 17.055 1.00 94.50 76 ILE A O 1
ATOM 577 N N . GLY A 1 77 ? -16.033 -12.849 15.653 1.00 94.25 77 GLY A N 1
ATOM 578 C CA . GLY A 1 77 ? -17.369 -12.681 16.222 1.00 94.25 77 GLY A CA 1
ATOM 579 C C . GLY A 1 77 ? -18.174 -13.979 16.201 1.00 94.25 77 GLY A C 1
ATOM 580 O O . GLY A 1 77 ? -18.631 -14.424 17.250 1.00 94.25 77 GLY A O 1
ATOM 581 N N . LEU A 1 78 ? -18.248 -14.653 15.046 1.00 93.62 78 LEU A N 1
ATOM 582 C CA . LEU A 1 78 ? -18.933 -15.946 14.930 1.00 93.62 78 LEU A CA 1
ATOM 583 C C . LEU A 1 78 ? -18.317 -17.014 15.848 1.00 93.62 78 LEU A C 1
ATOM 585 O O . LEU A 1 78 ? -19.041 -17.772 16.485 1.00 93.62 78 LEU A O 1
ATOM 589 N N . MET A 1 79 ? -16.985 -17.092 15.933 1.00 94.00 79 MET A N 1
ATOM 590 C CA . MET A 1 79 ? -16.319 -18.026 16.847 1.00 94.00 79 MET A CA 1
ATOM 591 C C . MET A 1 79 ? -16.641 -17.719 18.313 1.00 94.00 79 MET A C 1
ATOM 593 O O . MET A 1 79 ? -16.891 -18.649 19.075 1.00 94.00 79 MET A O 1
ATOM 597 N N . ASN A 1 80 ? -16.672 -16.444 18.702 1.00 96.06 80 ASN A N 1
ATOM 598 C CA . ASN A 1 80 ? -17.010 -16.037 20.065 1.00 96.06 80 ASN A CA 1
ATOM 599 C C . ASN A 1 80 ? -18.456 -16.404 20.430 1.00 96.06 80 ASN A C 1
ATOM 601 O O . ASN A 1 80 ? -18.688 -16.912 21.524 1.00 96.06 80 ASN A O 1
ATOM 605 N N . GLU A 1 81 ? -19.412 -16.222 19.515 1.00 94.38 81 GLU A N 1
ATOM 606 C CA . GLU A 1 81 ? -20.807 -16.645 19.713 1.00 94.38 81 GLU A CA 1
ATOM 607 C C . GLU A 1 81 ? -20.926 -18.164 19.916 1.00 94.38 81 GLU A C 1
ATOM 609 O O . GLU A 1 81 ? -21.645 -18.621 20.804 1.00 94.38 81 GLU A O 1
ATOM 614 N N . ILE A 1 82 ? -20.184 -18.955 19.133 1.00 94.00 82 ILE A N 1
ATOM 615 C CA . ILE A 1 82 ? -20.171 -20.422 19.254 1.00 94.00 82 ILE A CA 1
ATOM 616 C C . ILE A 1 82 ? -19.565 -20.854 20.593 1.00 94.00 82 ILE A C 1
ATOM 618 O O . ILE A 1 82 ? -20.114 -21.730 21.258 1.00 94.00 82 ILE A O 1
ATOM 622 N N . LEU A 1 83 ? -18.457 -20.230 21.009 1.00 93.56 83 LEU A N 1
ATOM 623 C CA . LEU A 1 83 ? -17.804 -20.522 22.288 1.00 93.56 83 LEU A CA 1
ATOM 624 C C . LEU A 1 83 ? -18.702 -20.174 23.481 1.00 93.56 83 LEU A C 1
ATOM 626 O O . LEU A 1 83 ? -18.739 -20.930 24.449 1.00 93.56 83 LEU A O 1
ATOM 630 N N . ALA A 1 84 ? -19.463 -19.080 23.396 1.00 95.69 84 ALA A N 1
ATOM 631 C CA . ALA A 1 84 ? -20.426 -18.695 24.426 1.00 95.69 84 ALA A CA 1
ATOM 632 C C . ALA A 1 84 ? -21.605 -19.683 24.553 1.00 95.69 84 ALA A C 1
ATOM 634 O O . ALA A 1 84 ? -22.197 -19.786 25.624 1.00 95.69 84 ALA A O 1
ATOM 635 N N . ALA A 1 85 ? -21.936 -20.426 23.491 1.00 94.06 85 ALA A N 1
ATOM 636 C CA . ALA A 1 85 ? -23.045 -21.384 23.447 1.00 94.06 85 ALA A CA 1
ATOM 637 C C . ALA A 1 85 ? -22.594 -22.862 23.397 1.00 94.06 85 ALA A C 1
ATOM 639 O O . ALA A 1 85 ? -23.363 -23.727 22.969 1.00 94.06 85 ALA A O 1
ATOM 640 N N . MET A 1 86 ? -21.361 -23.173 23.819 1.00 95.06 86 MET A N 1
ATOM 641 C CA . MET A 1 86 ? -20.729 -24.482 23.591 1.00 95.06 86 MET A CA 1
ATOM 642 C C . MET A 1 86 ? -21.491 -25.666 24.209 1.00 95.06 86 MET A C 1
ATOM 644 O O . MET A 1 86 ? -21.571 -26.732 23.593 1.00 95.06 86 MET A O 1
ATOM 648 N N . ASP A 1 87 ? -22.084 -25.485 25.390 1.00 94.94 87 ASP A N 1
ATOM 649 C CA . ASP A 1 87 ? -22.849 -26.543 26.063 1.00 94.94 87 ASP A CA 1
ATOM 650 C C . ASP A 1 87 ? -24.044 -26.987 25.210 1.00 94.94 87 ASP A C 1
ATOM 652 O O . ASP A 1 87 ? -24.242 -28.179 24.970 1.00 94.94 87 ASP A O 1
ATOM 656 N N . THR A 1 88 ? -24.773 -26.027 24.635 1.00 93.75 88 THR A N 1
ATOM 657 C CA . THR A 1 88 ? -25.878 -26.278 23.702 1.00 93.75 88 THR A CA 1
ATOM 658 C C . THR A 1 88 ? -25.391 -27.007 22.450 1.00 93.75 88 THR A C 1
ATOM 660 O O . THR A 1 88 ? -26.010 -27.979 22.018 1.00 93.75 88 THR A O 1
ATOM 663 N N . VAL A 1 89 ? -24.261 -26.583 21.874 1.00 93.44 89 VAL A N 1
ATOM 664 C CA . VAL A 1 89 ? -23.698 -27.214 20.666 1.00 93.44 89 VAL A CA 1
ATOM 665 C C . VAL A 1 89 ? -23.412 -28.699 20.900 1.00 93.44 89 VAL A C 1
ATOM 667 O O . VAL A 1 89 ? -23.745 -29.523 20.045 1.00 93.44 89 VAL A O 1
ATOM 670 N N . LYS A 1 90 ? -22.849 -29.047 22.063 1.00 95.00 90 LYS A N 1
ATOM 671 C CA . LYS A 1 90 ? -22.543 -30.437 22.423 1.00 95.00 90 LYS A CA 1
ATOM 672 C C . LYS A 1 90 ? -23.783 -31.251 22.773 1.00 95.00 90 LYS A C 1
ATOM 674 O O . LYS A 1 90 ? -23.902 -32.376 22.298 1.00 95.00 90 LYS A O 1
ATOM 679 N N . CYS A 1 91 ? -24.722 -30.696 23.542 1.00 94.25 91 CYS A N 1
ATOM 680 C CA . CYS A 1 91 ? -25.960 -31.391 23.913 1.00 94.25 91 CYS A CA 1
ATOM 681 C C . CYS A 1 91 ? -26.795 -31.821 22.697 1.00 94.25 91 CYS A C 1
ATOM 683 O O . CYS A 1 91 ? -27.446 -32.861 22.748 1.00 94.25 91 CYS A O 1
ATOM 685 N N . TYR A 1 92 ? -26.751 -31.052 21.605 1.00 93.38 92 TYR A N 1
ATOM 686 C CA . TYR A 1 92 ? -27.488 -31.345 20.371 1.00 93.38 92 TYR A CA 1
ATOM 687 C C . TYR A 1 92 ? -26.624 -31.925 19.234 1.00 93.38 92 TYR A C 1
ATOM 689 O O . TYR A 1 92 ? -27.130 -32.104 18.126 1.00 93.38 92 TYR A O 1
ATOM 697 N N . ALA A 1 93 ? -25.336 -32.215 19.474 1.00 93.50 93 ALA A N 1
ATOM 698 C CA . ALA A 1 93 ? -24.382 -32.696 18.463 1.00 93.50 93 ALA A CA 1
ATOM 699 C C . ALA A 1 93 ? -24.324 -31.823 17.182 1.00 93.50 93 ALA A C 1
ATOM 701 O O . ALA A 1 93 ? -24.139 -32.315 16.067 1.00 93.50 93 ALA A O 1
ATOM 702 N N . TRP A 1 94 ? -24.463 -30.499 17.329 1.00 95.31 94 TRP A N 1
ATOM 703 C CA . TRP A 1 94 ? -24.489 -29.530 16.219 1.00 95.31 94 TRP A CA 1
ATOM 704 C C . TRP A 1 94 ? -23.104 -29.152 15.669 1.00 95.31 94 TRP A C 1
ATOM 706 O O . TRP A 1 94 ? -22.992 -28.281 14.802 1.00 95.31 94 TRP A O 1
ATOM 716 N N . GLU A 1 95 ? -22.046 -29.815 16.134 1.00 92.88 95 GLU A N 1
ATOM 717 C CA . GLU A 1 95 ? -20.642 -29.530 15.812 1.00 92.88 95 GLU A CA 1
ATOM 718 C C . GLU A 1 95 ? -20.387 -29.466 14.300 1.00 92.88 95 GLU A C 1
ATOM 720 O O . GLU A 1 95 ? -19.828 -28.487 13.809 1.00 92.88 95 GLU A O 1
ATOM 725 N N . ASN A 1 96 ? -20.892 -30.444 13.541 1.00 92.75 96 ASN A N 1
ATOM 726 C CA . ASN A 1 96 ? -20.731 -30.493 12.083 1.00 92.75 96 ASN A CA 1
ATOM 727 C C . ASN A 1 96 ? -21.394 -29.298 11.375 1.00 92.75 96 ASN A C 1
ATOM 729 O O . ASN A 1 96 ? -20.851 -28.747 10.414 1.00 92.75 96 ASN A O 1
ATOM 733 N N . SER A 1 97 ? -22.559 -28.862 11.862 1.00 92.31 97 SER A N 1
ATOM 734 C CA . SER A 1 97 ? -23.299 -27.748 11.264 1.00 92.31 97 SER A CA 1
ATOM 735 C C . SER A 1 97 ? -22.592 -26.413 11.518 1.00 92.31 97 SER A C 1
ATOM 737 O O . SER A 1 97 ? -22.463 -25.591 10.607 1.00 92.31 97 SER A O 1
ATOM 739 N N . PHE A 1 98 ? -22.069 -26.206 12.732 1.00 92.81 98 PHE A N 1
ATOM 740 C CA . PHE A 1 98 ? -21.261 -25.028 13.060 1.00 92.81 98 PHE A CA 1
ATOM 741 C C . PHE A 1 98 ? -19.904 -25.040 12.357 1.00 92.81 98 PHE A C 1
ATOM 743 O O . PHE A 1 98 ? -19.478 -24.002 11.851 1.00 92.81 98 PHE A O 1
ATOM 750 N N . GLN A 1 99 ? -19.261 -26.203 12.239 1.00 92.88 99 GLN A N 1
ATOM 751 C CA . GLN A 1 99 ? -18.023 -26.364 11.481 1.00 92.88 99 GLN A CA 1
ATOM 752 C C . GLN A 1 99 ? -18.211 -25.941 10.022 1.00 92.88 99 GLN A C 1
ATOM 754 O O . GLN A 1 99 ? -17.418 -25.151 9.509 1.00 92.88 99 GLN A O 1
ATOM 759 N N . SER A 1 100 ? -19.281 -26.398 9.362 1.00 94.56 100 SER A N 1
ATOM 760 C CA . SER A 1 100 ? -19.582 -25.994 7.984 1.00 94.56 100 SER A CA 1
ATOM 761 C C . SER A 1 100 ? -19.799 -24.482 7.858 1.00 94.56 100 SER A C 1
ATOM 763 O O . SER A 1 100 ? -19.349 -23.874 6.886 1.00 94.56 100 SER A O 1
ATOM 765 N N . LYS A 1 101 ? -20.449 -23.853 8.846 1.00 93.69 101 LYS A N 1
ATOM 766 C CA . LYS A 1 101 ? -20.701 -22.404 8.863 1.00 93.69 101 LYS A CA 1
ATOM 767 C C . LYS A 1 101 ? -19.428 -21.581 9.090 1.00 93.69 101 LYS A C 1
ATOM 769 O O . LYS A 1 101 ? -19.226 -20.562 8.436 1.00 93.69 101 LYS A O 1
ATOM 774 N N . VAL A 1 102 ? -18.529 -22.026 9.968 1.00 95.00 102 VAL A N 1
ATOM 775 C CA . VAL A 1 102 ? -17.211 -21.390 10.144 1.00 95.00 102 VAL A CA 1
ATOM 776 C C . VAL A 1 102 ? -16.362 -21.564 8.883 1.00 95.00 102 VAL A C 1
ATOM 778 O O . VAL A 1 102 ? -15.692 -20.623 8.450 1.00 95.00 102 VAL A O 1
ATOM 781 N N . GLN A 1 103 ? -16.423 -22.737 8.248 1.00 95.31 103 GLN A N 1
ATOM 782 C CA . GLN A 1 103 ? -15.684 -23.015 7.021 1.00 95.31 103 GLN A CA 1
ATOM 783 C C . GLN A 1 103 ? -16.155 -22.144 5.847 1.00 95.31 103 GLN A C 1
ATOM 785 O O . GLN A 1 103 ? -15.316 -21.684 5.071 1.00 95.31 103 GLN A O 1
ATOM 790 N N . SER A 1 104 ? -17.458 -21.866 5.720 1.00 94.69 104 SER A N 1
ATOM 791 C CA . SER A 1 104 ? -17.968 -20.971 4.672 1.00 94.69 104 SER A CA 1
ATOM 792 C C . SER A 1 104 ? -17.454 -19.539 4.852 1.00 94.69 104 SER A C 1
ATOM 794 O O . SER A 1 104 ? -16.906 -18.972 3.908 1.00 94.69 104 SER A O 1
ATOM 796 N N . VAL A 1 105 ? -17.515 -18.993 6.075 1.00 93.88 105 VAL A N 1
ATOM 797 C CA . VAL A 1 105 ? -16.984 -17.652 6.392 1.00 93.88 105 VAL A CA 1
ATOM 798 C C . VAL A 1 105 ? -15.474 -17.580 6.142 1.00 93.88 105 VAL A C 1
ATOM 800 O O . VAL A 1 105 ? -14.986 -16.628 5.531 1.00 93.88 105 VAL A O 1
ATOM 803 N N . ARG A 1 106 ? -14.722 -18.616 6.536 1.00 94.44 106 ARG A N 1
ATOM 804 C CA . ARG A 1 106 ? -13.274 -18.699 6.291 1.00 94.44 106 ARG A CA 1
ATOM 805 C C . ARG A 1 106 ? -12.937 -18.768 4.800 1.00 94.44 106 ARG A C 1
ATOM 807 O O . ARG A 1 106 ? -11.961 -18.161 4.365 1.00 94.44 106 ARG A O 1
ATOM 814 N N . ASN A 1 107 ? -13.716 -19.500 4.007 1.00 94.94 107 ASN A N 1
ATOM 815 C CA . ASN A 1 107 ? -13.515 -19.575 2.561 1.00 94.94 107 ASN A CA 1
ATOM 816 C C . ASN A 1 107 ? -13.772 -18.221 1.885 1.00 94.94 107 ASN A C 1
ATOM 818 O O . ASN A 1 107 ? -13.011 -17.833 0.998 1.00 94.94 107 ASN A O 1
ATOM 822 N N . GLU A 1 108 ? -14.789 -17.475 2.319 1.00 91.44 108 GLU A N 1
ATOM 823 C CA . GLU A 1 108 ? -15.048 -16.119 1.827 1.00 91.44 108 GLU A CA 1
ATOM 824 C C . GLU A 1 108 ? -13.911 -15.149 2.179 1.00 91.44 108 GLU A C 1
ATOM 826 O O . GLU A 1 108 ? -13.448 -14.414 1.302 1.00 91.44 108 GLU A O 1
ATOM 831 N N . GLU A 1 109 ? -13.422 -15.183 3.424 1.00 90.31 109 GLU A N 1
ATOM 832 C CA . GLU A 1 109 ? -12.250 -14.427 3.894 1.00 90.31 109 GLU A CA 1
ATOM 833 C C . GLU A 1 109 ? -11.014 -14.742 3.032 1.00 90.31 109 GLU A C 1
ATOM 835 O O . GLU A 1 109 ? -10.419 -13.847 2.428 1.00 90.31 109 GLU A O 1
ATOM 840 N N . LEU A 1 110 ? -10.675 -16.027 2.888 1.00 93.19 110 LEU A N 1
ATOM 841 C CA . LEU A 1 110 ? -9.522 -16.479 2.106 1.00 93.19 110 LEU A CA 1
ATOM 842 C C . LEU A 1 110 ? -9.649 -16.150 0.618 1.00 93.19 110 LEU A C 1
ATOM 844 O O . LEU A 1 110 ? -8.652 -15.820 -0.019 1.00 93.19 110 LEU A O 1
ATOM 848 N N . SER A 1 111 ? -10.847 -16.240 0.038 1.00 90.31 111 SER A N 1
ATOM 849 C CA . SER A 1 111 ? -11.061 -15.903 -1.373 1.00 90.31 111 SER A CA 1
ATOM 850 C C . SER A 1 111 ? -10.782 -14.425 -1.649 1.00 90.31 111 SER A C 1
ATOM 852 O O . SER A 1 111 ? -10.203 -14.093 -2.684 1.00 90.31 111 SER A O 1
ATOM 854 N N . TRP A 1 112 ? -11.146 -13.546 -0.710 1.00 88.44 112 TRP A N 1
ATOM 855 C CA . TRP A 1 112 ? -10.858 -12.121 -0.792 1.00 88.44 112 TRP A CA 1
ATOM 856 C C . TRP A 1 112 ? -9.361 -11.863 -0.627 1.00 88.44 112 TRP A C 1
ATOM 858 O O . TRP A 1 112 ? -8.773 -11.223 -1.495 1.00 88.44 112 TRP A O 1
ATOM 868 N N . PHE A 1 113 ? -8.720 -12.460 0.385 1.00 88.00 113 PHE A N 1
ATOM 869 C CA . PHE A 1 113 ? -7.271 -12.338 0.574 1.00 88.00 113 PHE A CA 1
ATOM 870 C C . PHE A 1 113 ? -6.490 -12.828 -0.645 1.00 88.00 113 PHE A C 1
ATOM 872 O O . PHE A 1 113 ? -5.588 -12.142 -1.105 1.00 88.00 113 PHE A O 1
ATOM 879 N N . ARG A 1 114 ? -6.864 -13.970 -1.234 1.00 90.31 114 ARG A N 1
ATOM 880 C CA . ARG A 1 114 ? -6.222 -14.483 -2.455 1.00 90.31 114 ARG A CA 1
ATOM 881 C C . ARG A 1 114 ? -6.356 -13.516 -3.623 1.00 90.31 114 ARG A C 1
ATOM 883 O O . ARG A 1 114 ? -5.375 -13.290 -4.324 1.00 90.31 114 ARG A O 1
ATOM 890 N N . LYS A 1 115 ? -7.545 -12.943 -3.834 1.00 84.69 115 LYS A N 1
ATOM 891 C CA . LYS A 1 115 ? -7.768 -11.936 -4.882 1.00 84.69 115 LYS A CA 1
ATOM 892 C C . LYS A 1 115 ? -6.919 -10.691 -4.630 1.00 84.69 115 LYS A C 1
ATOM 894 O O . LYS A 1 115 ? -6.241 -10.250 -5.549 1.00 84.69 115 LYS A O 1
ATOM 899 N N . ALA A 1 116 ? -6.898 -10.182 -3.399 1.00 80.81 116 ALA A N 1
ATOM 900 C CA . ALA A 1 116 ? -6.092 -9.029 -3.011 1.00 80.81 116 ALA A CA 1
ATOM 901 C C . ALA A 1 116 ? -4.587 -9.292 -3.194 1.00 80.81 116 ALA A C 1
ATOM 903 O O . ALA A 1 116 ? -3.892 -8.491 -3.814 1.00 80.81 116 ALA A O 1
ATOM 904 N N . SER A 1 117 ? -4.085 -10.447 -2.747 1.00 84.88 117 SER A N 1
ATOM 905 C CA . SER A 1 117 ? -2.687 -10.850 -2.929 1.00 84.88 117 SER A CA 1
ATOM 906 C C . SER A 1 117 ? -2.322 -11.033 -4.398 1.00 84.88 117 SER A C 1
ATOM 908 O O . SER A 1 117 ? -1.246 -10.609 -4.807 1.00 84.88 117 SER A O 1
ATOM 910 N N . PHE A 1 118 ? -3.204 -11.625 -5.207 1.00 88.25 118 PHE A N 1
ATOM 911 C CA . PHE A 1 118 ? -2.976 -11.771 -6.643 1.00 88.25 118 PHE A CA 1
ATOM 912 C C . PHE A 1 118 ? -2.907 -10.408 -7.339 1.00 88.25 118 PHE A C 1
ATOM 914 O O . PHE A 1 118 ? -2.001 -10.166 -8.133 1.00 88.25 118 PHE A O 1
ATOM 921 N N . LEU A 1 119 ? -3.818 -9.495 -6.993 1.00 80.88 119 LEU A N 1
ATOM 922 C CA . LEU A 1 119 ? -3.833 -8.136 -7.530 1.00 80.88 119 LEU A CA 1
ATOM 923 C C . LEU A 1 119 ? -2.578 -7.352 -7.116 1.00 80.88 119 LEU A C 1
ATOM 925 O O . LEU A 1 119 ? -1.968 -6.682 -7.947 1.00 80.88 119 LEU A O 1
ATOM 929 N N . GLY A 1 120 ? -2.151 -7.493 -5.858 1.00 78.75 120 GLY A N 1
ATOM 930 C CA . GLY A 1 120 ? -0.911 -6.908 -5.349 1.00 78.75 120 GLY A CA 1
ATOM 931 C C . GLY A 1 120 ? 0.332 -7.462 -6.049 1.00 78.75 120 GLY A C 1
ATOM 932 O O . GLY A 1 120 ? 1.175 -6.695 -6.509 1.00 78.75 120 GLY A O 1
ATOM 933 N N . ALA A 1 121 ? 0.425 -8.784 -6.211 1.00 83.00 121 ALA A N 1
ATOM 934 C CA . ALA A 1 121 ? 1.532 -9.429 -6.916 1.00 83.00 121 ALA A CA 1
ATOM 935 C C . ALA A 1 121 ? 1.598 -9.007 -8.391 1.00 83.00 121 ALA A C 1
ATOM 937 O O . ALA A 1 121 ? 2.675 -8.706 -8.903 1.00 83.00 121 ALA A O 1
ATOM 938 N N . PHE A 1 122 ? 0.448 -8.927 -9.065 1.00 85.06 122 PHE A N 1
ATOM 939 C CA . PHE A 1 122 ? 0.362 -8.453 -10.444 1.00 85.06 122 PHE A CA 1
ATOM 940 C C . PHE A 1 122 ? 0.798 -6.991 -10.584 1.00 85.06 122 PHE A C 1
ATOM 942 O O . PHE A 1 122 ? 1.512 -6.646 -11.524 1.00 85.06 122 PHE A O 1
ATOM 949 N N . ASN A 1 123 ? 0.421 -6.138 -9.631 1.00 77.75 123 ASN A N 1
ATOM 950 C CA . ASN A 1 123 ? 0.856 -4.746 -9.593 1.00 77.75 123 ASN A CA 1
ATOM 951 C C . ASN A 1 123 ? 2.388 -4.650 -9.481 1.00 77.75 123 ASN A C 1
ATOM 953 O O . ASN A 1 123 ? 3.032 -4.024 -10.322 1.00 77.75 123 ASN A O 1
ATOM 957 N N . VAL A 1 124 ? 2.992 -5.363 -8.525 1.00 78.44 124 VAL A N 1
ATOM 958 C CA . VAL A 1 124 ? 4.456 -5.402 -8.365 1.00 78.44 124 VAL A CA 1
ATOM 959 C C . VAL A 1 124 ? 5.139 -5.941 -9.624 1.00 78.44 124 VAL A C 1
ATOM 961 O O . VAL A 1 124 ? 6.147 -5.386 -10.065 1.00 78.44 124 VAL A O 1
ATOM 964 N N . PHE A 1 125 ? 4.588 -6.987 -10.239 1.00 83.94 125 PHE A N 1
ATOM 965 C CA . PHE A 1 125 ? 5.101 -7.526 -11.496 1.00 83.94 125 PHE A CA 1
ATOM 966 C C . PHE A 1 125 ? 5.085 -6.479 -12.615 1.00 83.94 125 PHE A C 1
ATOM 968 O O . PHE A 1 125 ? 6.089 -6.306 -13.308 1.00 83.94 125 PHE A O 1
ATOM 975 N N . MET A 1 126 ? 3.984 -5.740 -12.764 1.00 82.44 126 MET A N 1
ATOM 976 C CA . MET A 1 126 ? 3.875 -4.663 -13.746 1.00 82.44 126 MET A CA 1
ATOM 977 C C . MET A 1 126 ? 4.911 -3.570 -13.493 1.00 82.44 126 MET A C 1
ATOM 979 O O . MET A 1 126 ? 5.649 -3.222 -14.411 1.00 82.44 126 MET A O 1
ATOM 983 N N . LEU A 1 127 ? 5.043 -3.092 -12.253 1.00 76.44 127 LEU A N 1
ATOM 984 C CA . LEU A 1 127 ? 6.017 -2.056 -11.888 1.00 76.44 127 LEU A CA 1
ATOM 985 C C . LEU A 1 127 ? 7.463 -2.456 -12.218 1.00 76.44 127 LEU A C 1
ATOM 987 O O . LEU A 1 127 ? 8.24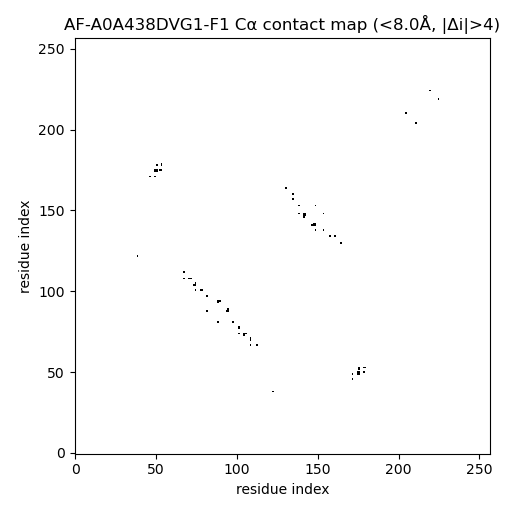1 -1.625 -12.685 1.00 76.44 127 LEU A O 1
ATOM 991 N N . ASN A 1 128 ? 7.814 -3.731 -12.043 1.00 80.88 128 ASN A N 1
ATOM 992 C CA . ASN A 1 128 ? 9.138 -4.247 -12.401 1.00 80.88 128 ASN A CA 1
ATOM 993 C C . ASN A 1 128 ? 9.311 -4.480 -13.912 1.00 80.88 128 ASN A C 1
ATOM 995 O O . ASN A 1 128 ? 10.418 -4.346 -14.436 1.00 80.88 128 ASN A O 1
ATOM 999 N N . SER A 1 129 ? 8.230 -4.799 -14.624 1.00 86.38 129 SER A N 1
ATOM 1000 C CA . SER A 1 129 ? 8.259 -5.117 -16.058 1.00 86.38 129 SER A CA 1
ATOM 1001 C C . SER A 1 129 ? 8.252 -3.875 -16.948 1.00 86.38 129 SER A C 1
ATOM 1003 O O . SER A 1 129 ? 8.912 -3.854 -17.987 1.00 86.38 129 SER A O 1
ATOM 1005 N N . ILE A 1 130 ? 7.553 -2.814 -16.534 1.00 86.19 130 ILE A N 1
ATOM 1006 C CA . ILE A 1 130 ? 7.448 -1.543 -17.261 1.00 86.19 130 ILE A CA 1
ATOM 1007 C C . ILE A 1 130 ? 8.799 -1.036 -17.772 1.00 86.19 130 ILE A C 1
ATOM 1009 O O . ILE A 1 130 ? 8.912 -0.760 -18.966 1.00 86.19 130 ILE A O 1
ATOM 1013 N N . PRO A 1 131 ? 9.848 -0.905 -16.945 1.00 83.75 131 PRO A N 1
ATOM 1014 C CA . PRO A 1 131 ? 11.066 -0.297 -17.431 1.00 83.75 131 PRO A CA 1
ATOM 1015 C C . PRO A 1 131 ? 11.864 -1.217 -18.359 1.00 83.75 131 PRO A C 1
ATOM 1017 O O . PRO A 1 131 ? 12.750 -0.726 -19.047 1.00 83.75 131 PRO A O 1
ATOM 1020 N N . VAL A 1 132 ? 11.593 -2.525 -18.389 1.00 87.12 132 VAL A N 1
ATOM 1021 C CA . VAL A 1 132 ? 12.128 -3.430 -19.418 1.00 87.12 132 VAL A CA 1
ATOM 1022 C C . VAL A 1 132 ? 11.398 -3.183 -20.736 1.00 87.12 132 VAL A C 1
ATOM 1024 O O . VAL A 1 132 ? 12.036 -2.997 -21.770 1.00 87.12 132 VAL A O 1
ATOM 1027 N N . VAL A 1 133 ? 10.068 -3.084 -20.688 1.00 89.44 133 VAL A N 1
ATOM 1028 C CA . VAL A 1 133 ? 9.225 -2.786 -21.854 1.00 89.44 133 VAL A CA 1
ATOM 1029 C C . VAL A 1 133 ? 9.592 -1.435 -22.475 1.00 89.44 133 VAL A C 1
ATOM 1031 O O . VAL A 1 133 ? 9.758 -1.352 -23.687 1.00 89.44 133 VAL A O 1
ATOM 1034 N N . VAL A 1 134 ? 9.806 -0.394 -21.665 1.00 88.88 134 VAL A N 1
ATOM 1035 C CA . VAL A 1 134 ? 10.227 0.937 -22.141 1.00 88.88 134 VAL A CA 1
ATOM 1036 C C . VAL A 1 134 ? 11.559 0.875 -22.895 1.00 88.88 134 VAL A C 1
ATOM 1038 O O . VAL A 1 134 ? 11.698 1.516 -23.936 1.00 88.88 134 VAL A O 1
ATOM 1041 N N . ILE A 1 135 ? 12.523 0.083 -22.416 1.00 89.44 135 ILE A N 1
ATOM 1042 C CA . ILE A 1 135 ? 13.825 -0.087 -23.081 1.00 89.44 135 ILE A CA 1
ATOM 1043 C C . ILE A 1 135 ? 13.653 -0.784 -24.433 1.00 89.44 135 ILE A C 1
ATOM 1045 O O . ILE A 1 135 ? 14.176 -0.308 -25.440 1.00 89.44 135 ILE A O 1
ATOM 1049 N N . VAL A 1 136 ? 12.880 -1.874 -24.472 1.00 91.25 136 VAL A N 1
ATOM 1050 C CA . VAL A 1 136 ? 12.609 -2.624 -25.708 1.00 91.25 136 VAL A CA 1
ATOM 1051 C C . VAL A 1 136 ? 11.888 -1.747 -26.732 1.00 91.25 136 VAL A C 1
ATOM 1053 O O . VAL A 1 136 ? 12.288 -1.723 -27.893 1.00 91.25 136 VAL A O 1
ATOM 1056 N N . ILE A 1 137 ? 10.880 -0.977 -26.310 1.00 93.19 137 ILE A N 1
ATOM 1057 C CA . ILE A 1 137 ? 10.162 -0.039 -27.185 1.00 93.19 137 ILE A CA 1
ATOM 1058 C C . ILE A 1 137 ? 11.100 1.057 -27.699 1.00 93.19 137 ILE A C 1
ATOM 1060 O O . ILE A 1 137 ? 11.062 1.374 -28.884 1.00 93.19 137 ILE A O 1
ATOM 1064 N N . SER A 1 138 ? 11.963 1.615 -26.846 1.00 91.19 138 SER A N 1
ATOM 1065 C CA . SER A 1 138 ? 12.892 2.681 -27.243 1.00 91.19 138 SER A CA 1
ATOM 1066 C C . SER A 1 138 ? 13.897 2.196 -28.290 1.00 91.19 138 SER A C 1
ATOM 1068 O O . SER A 1 138 ? 14.103 2.864 -29.303 1.00 91.19 138 SER A O 1
ATOM 1070 N N . PHE A 1 139 ? 14.485 1.011 -28.096 1.00 90.94 139 PHE A N 1
ATOM 1071 C CA . PHE A 1 139 ? 15.378 0.409 -29.09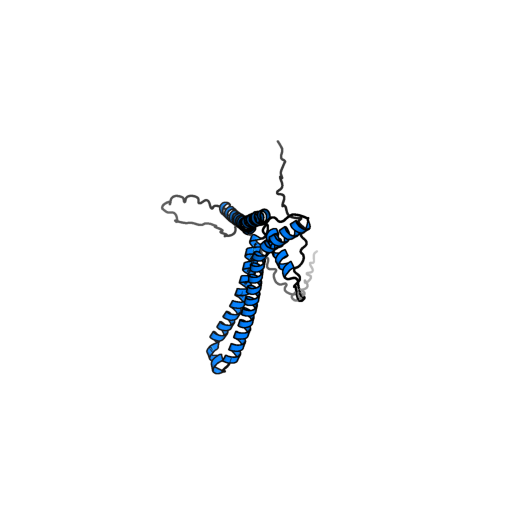0 1.00 90.94 139 PHE A CA 1
ATOM 1072 C C . PHE A 1 139 ? 14.640 -0.025 -30.356 1.00 90.94 139 PHE A C 1
ATOM 1074 O O . PHE A 1 139 ? 15.138 0.208 -31.456 1.00 90.94 139 PHE A O 1
ATOM 1081 N N . GLY A 1 140 ? 13.435 -0.583 -30.219 1.00 92.19 140 GLY A N 1
ATOM 1082 C CA . GLY A 1 140 ? 12.577 -0.932 -31.348 1.00 92.19 140 GLY A CA 1
ATOM 1083 C C . GLY A 1 140 ? 12.265 0.288 -32.214 1.00 92.19 140 GLY A C 1
ATOM 1084 O O . GLY A 1 140 ? 12.528 0.277 -33.413 1.00 92.19 140 GLY A O 1
ATOM 1085 N N . MET A 1 141 ? 11.812 1.384 -31.605 1.00 92.88 141 MET A N 1
ATOM 1086 C CA . MET A 1 141 ? 11.522 2.628 -32.319 1.00 92.88 141 MET A CA 1
ATOM 1087 C C . MET A 1 141 ? 12.774 3.214 -32.985 1.00 92.88 141 MET A C 1
ATOM 1089 O O . MET A 1 141 ? 12.712 3.661 -34.128 1.00 92.88 141 MET A O 1
ATOM 1093 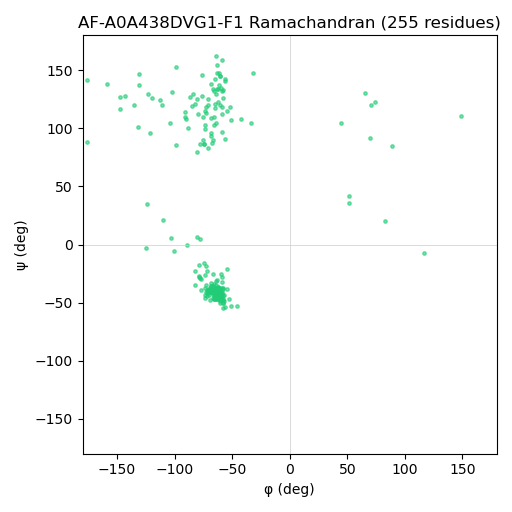N N . PHE A 1 142 ? 13.923 3.175 -32.304 1.00 91.25 142 PHE A N 1
ATOM 1094 C CA . PHE A 1 142 ? 15.189 3.668 -32.847 1.00 91.25 142 PHE A CA 1
ATOM 1095 C C . PHE A 1 142 ? 15.630 2.903 -34.106 1.00 91.25 142 PHE A C 1
ATOM 1097 O O . PHE A 1 142 ? 16.050 3.526 -35.079 1.00 91.25 142 PHE A O 1
ATOM 1104 N N . THR A 1 143 ? 15.476 1.575 -34.126 1.00 91.06 143 THR A N 1
ATOM 1105 C CA . THR A 1 143 ? 15.777 0.768 -35.327 1.00 91.06 143 THR A CA 1
ATOM 1106 C C . THR A 1 143 ? 14.810 1.022 -36.475 1.00 91.06 143 THR A C 1
ATOM 1108 O O . THR A 1 143 ? 15.244 1.129 -37.618 1.00 91.06 143 THR A O 1
ATOM 1111 N N . LEU A 1 144 ? 13.513 1.179 -36.186 1.00 91.69 144 LEU A N 1
ATOM 1112 C CA . LEU A 1 144 ? 12.496 1.473 -37.202 1.00 91.69 144 LEU A CA 1
ATOM 1113 C C . LEU A 1 144 ? 12.723 2.826 -37.890 1.00 91.69 144 LEU A C 1
ATOM 1115 O O . LEU A 1 144 ? 12.408 2.977 -39.065 1.00 91.69 144 LEU A O 1
ATOM 1119 N N . LEU A 1 145 ? 13.305 3.794 -37.179 1.00 92.31 145 LEU A N 1
ATOM 1120 C CA . LEU A 1 145 ? 13.691 5.103 -37.715 1.00 92.31 145 LEU A CA 1
ATOM 1121 C C . LEU A 1 145 ? 15.000 5.071 -38.531 1.00 92.31 145 LEU A C 1
ATOM 1123 O O . LEU A 1 145 ? 15.477 6.124 -38.950 1.00 92.31 145 LEU A O 1
ATOM 1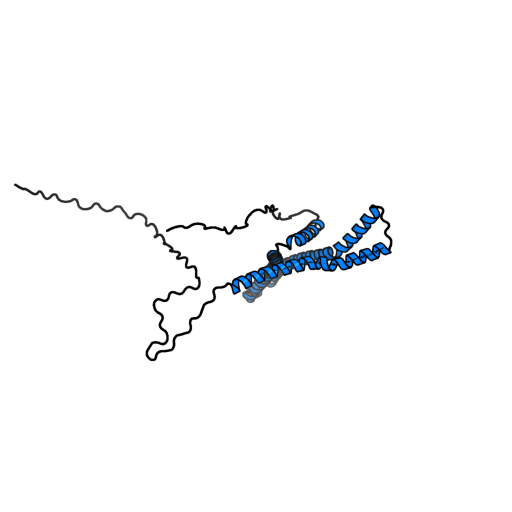127 N N . GLY A 1 146 ? 15.586 3.890 -38.760 1.00 88.00 146 GLY A N 1
ATOM 1128 C CA . GLY A 1 146 ? 16.833 3.724 -39.511 1.00 88.00 146 GLY A CA 1
ATOM 1129 C C . GLY A 1 146 ? 18.101 3.963 -38.685 1.00 88.00 146 GLY A C 1
ATOM 1130 O O . GLY A 1 146 ? 19.153 4.249 -39.249 1.00 88.00 146 GLY A O 1
ATOM 1131 N N . GLY A 1 147 ? 18.017 3.890 -37.353 1.00 87.25 147 GLY A N 1
ATOM 1132 C CA . GLY A 1 147 ? 19.169 4.025 -36.466 1.00 87.25 147 GLY A CA 1
ATOM 1133 C C . GLY A 1 147 ? 19.946 2.716 -36.283 1.00 87.25 147 GLY A C 1
ATOM 1134 O O . GLY A 1 147 ? 19.375 1.696 -35.897 1.00 87.25 147 GLY A O 1
ATOM 1135 N N . ASP A 1 148 ? 21.269 2.762 -36.460 1.00 87.12 148 ASP A N 1
ATOM 1136 C CA . ASP A 1 148 ? 22.148 1.619 -36.183 1.00 87.12 148 ASP A CA 1
ATOM 1137 C C . ASP A 1 148 ? 22.338 1.394 -34.675 1.00 87.12 148 ASP A C 1
ATOM 1139 O O . ASP A 1 148 ? 22.951 2.210 -33.961 1.00 87.12 148 ASP A O 1
ATOM 1143 N N . LEU A 1 149 ? 21.839 0.253 -34.189 1.00 86.25 149 LEU A N 1
ATOM 1144 C CA . LEU A 1 149 ? 22.069 -0.240 -32.831 1.00 86.25 149 LEU A CA 1
ATOM 1145 C C . LEU A 1 149 ? 23.461 -0.867 -32.719 1.00 86.25 149 LEU A C 1
ATOM 1147 O O . LEU A 1 149 ? 23.639 -2.078 -32.846 1.00 86.25 149 LEU A O 1
ATOM 1151 N N . THR A 1 150 ? 24.464 -0.041 -32.431 1.00 91.19 150 THR A N 1
ATOM 1152 C CA . THR A 1 150 ? 25.776 -0.557 -32.033 1.00 91.19 150 THR A CA 1
ATOM 1153 C C . THR A 1 150 ? 25.743 -1.043 -30.576 1.00 91.19 150 THR A C 1
ATOM 1155 O O . THR A 1 150 ? 25.074 -0.423 -29.739 1.00 91.19 150 THR A O 1
ATOM 1158 N N . PRO A 1 151 ? 26.498 -2.101 -30.216 1.00 89.69 151 PRO A N 1
ATOM 1159 C CA . PRO A 1 151 ? 26.565 -2.592 -28.837 1.00 89.69 151 PRO A CA 1
ATOM 1160 C C . PRO A 1 151 ? 26.957 -1.496 -27.840 1.00 89.69 151 PRO A C 1
ATOM 1162 O O . PRO A 1 151 ? 26.374 -1.396 -26.765 1.00 89.69 151 PRO A O 1
ATOM 1165 N N . ALA A 1 152 ? 27.879 -0.610 -28.233 1.00 91.62 152 ALA A N 1
ATOM 1166 C CA . ALA A 1 152 ? 28.281 0.540 -27.429 1.00 91.62 152 ALA A CA 1
ATOM 1167 C C . ALA A 1 152 ? 27.083 1.439 -27.070 1.00 91.62 152 ALA A C 1
ATOM 1169 O O . ALA A 1 152 ? 26.873 1.742 -25.899 1.00 91.62 152 ALA A O 1
ATOM 1170 N N . ARG A 1 153 ? 26.237 1.801 -28.046 1.00 87.69 153 ARG A N 1
ATOM 1171 C CA . ARG A 1 153 ? 25.039 2.624 -27.798 1.00 87.69 153 ARG A CA 1
ATOM 1172 C C . ARG A 1 153 ? 24.006 1.901 -26.934 1.00 87.69 153 ARG A C 1
ATOM 1174 O O . ARG A 1 153 ? 23.413 2.530 -26.056 1.00 87.69 153 ARG A O 1
ATOM 1181 N N . ALA A 1 154 ? 23.806 0.601 -27.148 1.00 90.56 154 ALA A N 1
ATOM 1182 C CA . ALA A 1 154 ? 22.856 -0.200 -26.378 1.00 90.56 154 ALA A CA 1
ATOM 1183 C C . ALA A 1 154 ? 23.263 -0.323 -24.895 1.00 90.56 154 ALA A C 1
ATOM 1185 O O . ALA A 1 154 ? 22.441 -0.097 -24.009 1.00 90.56 154 ALA A O 1
ATOM 1186 N N . PHE A 1 155 ? 24.538 -0.598 -24.600 1.00 91.12 155 PHE A N 1
ATOM 1187 C CA . PHE A 1 155 ? 25.020 -0.704 -23.216 1.00 91.12 155 PHE A CA 1
ATOM 1188 C C . PHE A 1 155 ? 25.059 0.647 -22.489 1.00 91.12 155 PHE A C 1
ATOM 1190 O O . PHE A 1 155 ? 24.704 0.720 -21.307 1.00 91.12 155 PHE A O 1
ATOM 1197 N N . THR A 1 156 ? 25.432 1.730 -23.181 1.00 91.88 156 THR A N 1
ATOM 1198 C CA . THR A 1 156 ? 25.425 3.079 -22.593 1.00 91.88 156 THR A CA 1
ATOM 1199 C C . THR A 1 156 ? 24.007 3.526 -22.237 1.00 91.88 156 THR A C 1
ATOM 1201 O O . THR A 1 156 ? 23.765 3.995 -21.126 1.00 91.88 156 THR A O 1
ATOM 1204 N N . SER A 1 157 ? 23.043 3.340 -23.140 1.00 91.25 157 SER A N 1
ATOM 1205 C CA . SER A 1 157 ? 21.641 3.700 -22.883 1.00 91.25 157 SER A CA 1
ATOM 1206 C C . SER A 1 157 ? 20.994 2.819 -21.812 1.00 91.25 157 SER A C 1
ATOM 1208 O O . SER A 1 157 ? 20.303 3.347 -20.943 1.00 91.25 157 SER A O 1
ATOM 1210 N N . LEU A 1 158 ? 21.273 1.510 -21.791 1.00 90.44 158 LEU A N 1
ATOM 1211 C CA . LEU A 1 158 ? 20.813 0.613 -20.726 1.00 90.44 158 LEU A CA 1
ATOM 1212 C C . LEU A 1 158 ? 21.291 1.081 -19.341 1.00 90.44 158 LEU A C 1
ATOM 1214 O O . LEU A 1 158 ? 20.503 1.116 -18.395 1.00 90.44 158 LEU A O 1
ATOM 1218 N N . SER A 1 159 ? 22.556 1.500 -19.241 1.00 92.44 159 SER A N 1
ATOM 1219 C CA . SER A 1 159 ? 23.130 2.058 -18.009 1.00 92.44 159 SER A CA 1
ATOM 1220 C C . SER A 1 159 ? 22.435 3.357 -17.583 1.00 92.44 159 SER A C 1
ATOM 1222 O O . SER A 1 159 ? 22.094 3.514 -16.412 1.00 92.44 159 SER A O 1
ATOM 1224 N N . LEU A 1 160 ? 22.151 4.264 -18.525 1.00 90.38 160 LEU A N 1
ATOM 1225 C CA . LEU A 1 160 ? 21.425 5.509 -18.239 1.00 90.38 160 LEU A CA 1
ATOM 1226 C C . LEU A 1 160 ? 20.004 5.245 -17.725 1.00 90.38 160 LEU A C 1
ATOM 1228 O O . LEU A 1 160 ? 19.594 5.827 -16.720 1.00 90.38 160 LEU A O 1
ATOM 1232 N N . PHE A 1 161 ? 19.267 4.329 -18.360 1.00 87.88 161 PHE A N 1
ATOM 1233 C CA . PHE A 1 161 ? 17.936 3.939 -17.891 1.00 87.88 161 PHE A CA 1
ATOM 1234 C C . PHE A 1 161 ? 17.977 3.309 -16.496 1.00 87.88 161 PHE A C 1
ATOM 1236 O O . PHE A 1 161 ? 17.078 3.556 -15.692 1.00 87.88 161 PHE A O 1
ATOM 1243 N N . ALA A 1 162 ? 19.010 2.523 -16.181 1.00 87.50 162 ALA A N 1
ATOM 1244 C CA . ALA A 1 162 ? 19.172 1.929 -14.858 1.00 87.50 162 ALA A CA 1
ATOM 1245 C C . ALA A 1 162 ? 19.365 2.992 -13.762 1.00 87.50 162 ALA A C 1
ATOM 1247 O O . ALA A 1 162 ? 18.714 2.905 -12.722 1.00 87.50 162 ALA A O 1
ATOM 1248 N N . VAL A 1 163 ? 20.184 4.021 -14.009 1.00 90.56 163 VAL A N 1
ATOM 1249 C CA . VAL A 1 163 ? 20.401 5.123 -13.052 1.00 90.56 163 VAL A CA 1
ATOM 1250 C C . VAL A 1 163 ? 19.147 5.990 -12.897 1.00 90.56 163 VAL A C 1
ATOM 1252 O O . VAL A 1 163 ? 18.842 6.424 -11.790 1.00 90.56 163 VAL A O 1
ATOM 1255 N N . LEU A 1 164 ? 18.374 6.197 -13.969 1.00 87.56 164 LEU A N 1
ATOM 1256 C CA . LEU A 1 164 ? 17.146 7.002 -13.938 1.00 87.56 164 LEU A CA 1
ATOM 1257 C C . LEU A 1 164 ? 15.984 6.321 -13.186 1.00 87.56 164 LEU A C 1
ATOM 1259 O O . LEU A 1 164 ? 15.080 6.998 -12.699 1.00 87.56 164 LEU A O 1
ATOM 1263 N N . ARG A 1 165 ? 15.986 4.989 -13.052 1.00 83.88 165 ARG A N 1
ATOM 1264 C CA . ARG A 1 165 ? 14.910 4.263 -12.347 1.00 83.88 165 ARG A CA 1
ATOM 1265 C C . ARG A 1 165 ? 14.757 4.689 -10.897 1.00 83.88 165 ARG A C 1
ATOM 1267 O O . ARG A 1 165 ? 13.633 4.880 -10.443 1.00 83.88 165 ARG A O 1
ATOM 1274 N N . PHE A 1 166 ? 15.870 4.818 -10.182 1.00 83.12 166 PHE A N 1
ATOM 1275 C CA . PHE A 1 166 ? 15.859 5.167 -8.766 1.00 83.12 166 PHE A CA 1
ATOM 1276 C C . PHE A 1 166 ? 15.155 6.510 -8.491 1.00 83.12 166 PHE A C 1
ATOM 1278 O O . PHE A 1 166 ? 14.185 6.512 -7.730 1.00 83.12 166 PHE A O 1
ATOM 1285 N N . PRO A 1 167 ? 15.542 7.635 -9.129 1.00 84.31 167 PRO A N 1
ATOM 1286 C CA . PRO A 1 167 ? 14.865 8.907 -8.904 1.00 84.31 167 PRO A CA 1
ATOM 1287 C C . PRO A 1 167 ? 13.404 8.885 -9.365 1.00 84.31 167 PRO A C 1
ATOM 1289 O O . PRO A 1 167 ? 12.565 9.463 -8.683 1.00 84.31 167 PRO A O 1
ATOM 1292 N N . LEU A 1 168 ? 13.058 8.179 -10.451 1.00 83.31 168 LEU A N 1
ATOM 1293 C CA . LEU A 1 168 ? 11.662 8.055 -10.897 1.00 83.31 168 LEU A CA 1
ATOM 1294 C C . LEU A 1 168 ? 10.783 7.288 -9.901 1.00 83.31 168 LEU A C 1
ATOM 1296 O O . LEU A 1 168 ? 9.626 7.652 -9.705 1.00 83.31 168 LEU A O 1
ATOM 1300 N N . PHE A 1 169 ? 11.324 6.250 -9.259 1.00 78.88 169 PHE A N 1
ATOM 1301 C CA . PHE A 1 169 ? 10.608 5.496 -8.230 1.00 78.88 169 PHE A CA 1
ATOM 1302 C C . PHE A 1 169 ? 10.471 6.289 -6.922 1.00 78.88 169 PHE A C 1
ATOM 1304 O O . PHE A 1 169 ? 9.449 6.201 -6.244 1.00 78.88 169 PHE A O 1
ATOM 1311 N N . MET A 1 170 ? 11.481 7.090 -6.574 1.00 79.12 170 MET A N 1
ATOM 1312 C CA . MET A 1 170 ? 11.497 7.881 -5.342 1.00 79.12 170 MET A CA 1
ATOM 1313 C C . MET A 1 170 ? 10.640 9.156 -5.429 1.00 79.12 170 MET A C 1
ATOM 1315 O O . MET A 1 170 ? 10.097 9.599 -4.420 1.00 79.12 170 MET A O 1
ATOM 1319 N N . LEU A 1 171 ? 10.479 9.736 -6.620 1.00 78.62 171 LEU A N 1
ATOM 1320 C CA . LEU A 1 171 ? 9.744 10.984 -6.854 1.00 78.62 171 LEU A CA 1
ATOM 1321 C C . LEU A 1 171 ? 8.326 11.009 -6.241 1.00 78.62 171 LEU A C 1
ATOM 1323 O O . LEU A 1 171 ? 8.049 11.931 -5.471 1.00 78.62 171 LEU A O 1
ATOM 1327 N N . PRO A 1 172 ? 7.431 10.028 -6.489 1.00 74.81 172 PRO A N 1
ATOM 1328 C CA . PRO A 1 172 ? 6.099 10.033 -5.875 1.00 74.81 172 PRO A CA 1
ATOM 1329 C C . PRO A 1 172 ? 6.149 9.906 -4.345 1.00 74.81 172 PRO A C 1
ATOM 1331 O O . PRO A 1 172 ? 5.313 10.485 -3.648 1.00 74.81 172 PRO A O 1
ATOM 1334 N N . ASN A 1 173 ? 7.150 9.201 -3.805 1.00 75.00 173 ASN A N 1
ATOM 1335 C CA . ASN A 1 173 ? 7.343 9.078 -2.361 1.00 75.00 173 ASN A CA 1
ATOM 1336 C C . ASN A 1 173 ? 7.711 10.435 -1.742 1.00 75.00 173 ASN A C 1
ATOM 1338 O O . ASN A 1 173 ? 7.088 10.848 -0.771 1.00 75.00 173 ASN A O 1
ATOM 1342 N N . ILE A 1 174 ? 8.639 11.179 -2.354 1.00 82.50 174 ILE A N 1
ATOM 1343 C CA . ILE A 1 174 ? 9.027 12.518 -1.882 1.00 82.50 174 ILE A CA 1
ATOM 1344 C C . ILE A 1 174 ? 7.838 13.481 -1.911 1.00 82.50 174 ILE A C 1
ATOM 1346 O O . ILE A 1 174 ? 7.651 14.233 -0.959 1.00 82.50 174 ILE A O 1
ATOM 1350 N N . ILE A 1 175 ? 7.016 13.450 -2.967 1.00 81.38 175 ILE A N 1
ATOM 1351 C CA . ILE A 1 175 ? 5.810 14.289 -3.038 1.00 81.38 175 ILE A CA 1
ATOM 1352 C C . ILE A 1 175 ? 4.869 13.953 -1.876 1.00 81.38 175 ILE A C 1
ATOM 1354 O O . ILE A 1 175 ? 4.433 14.852 -1.162 1.00 81.38 175 ILE A O 1
ATOM 1358 N N . THR A 1 176 ? 4.618 12.665 -1.641 1.00 75.75 176 THR A N 1
ATOM 1359 C CA . THR A 1 176 ? 3.782 12.194 -0.526 1.00 75.75 176 THR A CA 1
ATOM 1360 C C . THR A 1 176 ? 4.342 12.676 0.820 1.00 75.75 176 THR A C 1
ATOM 1362 O O . THR A 1 176 ? 3.634 13.268 1.628 1.00 75.75 176 THR A O 1
ATOM 1365 N N . GLN A 1 177 ? 5.647 12.526 1.043 1.00 78.25 177 GLN A N 1
ATOM 1366 C CA . GLN A 1 177 ? 6.316 12.992 2.260 1.00 78.25 177 GLN A CA 1
ATOM 1367 C C . GLN A 1 177 ? 6.201 14.513 2.440 1.00 78.25 177 GLN A C 1
ATOM 1369 O O . GLN A 1 177 ? 5.955 14.988 3.546 1.00 78.25 177 GLN A O 1
ATOM 1374 N N . ALA A 1 178 ? 6.333 15.286 1.361 1.00 84.88 178 ALA A N 1
ATOM 1375 C CA . ALA A 1 178 ? 6.225 16.740 1.403 1.00 84.88 178 ALA A CA 1
ATOM 1376 C C . ALA A 1 178 ? 4.814 17.204 1.790 1.00 84.88 178 ALA A C 1
ATOM 1378 O O . ALA A 1 178 ? 4.673 18.126 2.596 1.00 84.88 178 ALA A O 1
ATOM 1379 N N . VAL A 1 179 ? 3.764 16.563 1.265 1.00 82.31 179 VAL A N 1
ATOM 1380 C CA . VAL A 1 179 ? 2.393 16.926 1.647 1.00 82.31 179 VAL A CA 1
ATOM 1381 C C . VAL A 1 179 ? 2.096 16.496 3.091 1.00 82.31 179 VAL A C 1
ATOM 1383 O O . VAL A 1 179 ? 1.518 17.282 3.841 1.00 82.31 179 VAL A O 1
ATOM 1386 N N . ASN A 1 180 ? 2.574 15.329 3.534 1.00 76.69 180 ASN A N 1
ATOM 1387 C CA . ASN A 1 180 ? 2.465 14.900 4.937 1.00 76.69 180 ASN A CA 1
ATOM 1388 C C . ASN A 1 180 ? 3.180 15.859 5.898 1.00 76.69 180 ASN A C 1
ATOM 1390 O O . ASN A 1 180 ? 2.644 16.205 6.957 1.00 76.69 180 ASN A O 1
ATOM 1394 N N . ALA A 1 181 ? 4.363 16.341 5.515 1.00 86.25 181 ALA A N 1
ATOM 1395 C CA . ALA A 1 181 ? 5.080 17.36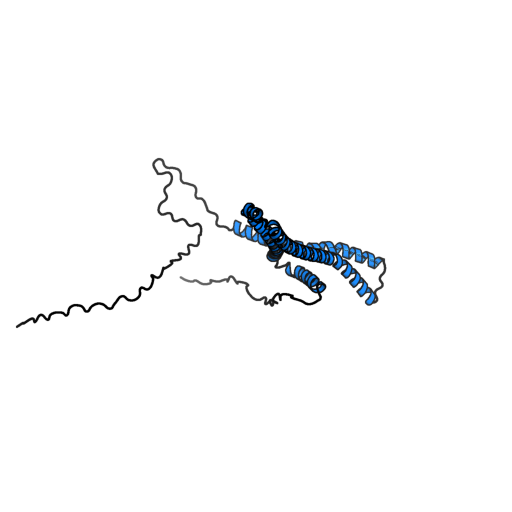7 6.259 1.00 86.25 181 ALA A CA 1
ATOM 1396 C C . ALA A 1 181 ? 4.275 18.673 6.321 1.00 86.25 181 ALA A C 1
ATOM 1398 O O . ALA A 1 181 ? 4.159 19.261 7.390 1.00 86.25 181 ALA A O 1
ATOM 1399 N N . ASN A 1 182 ? 3.652 19.095 5.216 1.00 87.62 182 ASN A N 1
ATOM 1400 C CA . ASN A 1 182 ? 2.826 20.304 5.172 1.00 87.62 182 ASN A CA 1
ATOM 1401 C C . ASN A 1 182 ? 1.608 20.210 6.111 1.00 87.62 182 ASN A C 1
ATOM 1403 O O . ASN A 1 182 ? 1.381 21.109 6.916 1.00 87.62 182 ASN A O 1
ATOM 1407 N N . VAL A 1 183 ? 0.869 19.096 6.086 1.00 83.81 183 VAL A N 1
ATOM 1408 C CA . VAL A 1 183 ? -0.258 18.867 7.012 1.00 83.81 183 VAL A CA 1
ATOM 1409 C C . VAL A 1 183 ? 0.212 18.862 8.469 1.00 83.81 183 VAL A C 1
ATOM 1411 O O . VAL A 1 183 ? -0.441 19.439 9.335 1.00 83.81 183 VAL A O 1
ATOM 1414 N N . SER A 1 184 ? 1.366 18.255 8.744 1.00 89.38 184 SER A N 1
ATOM 1415 C CA . SER A 1 184 ? 1.952 18.239 10.089 1.00 89.38 184 SER A CA 1
ATOM 1416 C C . SER A 1 184 ? 2.357 19.640 10.556 1.00 89.38 184 SER A C 1
ATOM 1418 O O . SER A 1 184 ? 2.104 19.998 11.703 1.00 89.38 184 SER A O 1
ATOM 1420 N N . LEU A 1 185 ? 2.928 20.454 9.664 1.00 91.94 185 LEU A N 1
ATOM 1421 C CA . LEU A 1 185 ? 3.279 21.844 9.951 1.00 91.94 185 LEU A CA 1
ATOM 1422 C C . LEU A 1 185 ? 2.042 22.693 10.250 1.00 91.94 185 LEU A C 1
ATOM 1424 O O . LEU A 1 185 ? 2.074 23.449 11.212 1.00 91.94 185 LEU A O 1
ATOM 1428 N N . LYS A 1 186 ? 0.937 22.511 9.516 1.00 88.50 186 LYS A N 1
ATOM 1429 C CA . LYS A 1 186 ? -0.332 23.198 9.817 1.00 88.50 186 LYS A CA 1
ATOM 1430 C C . LYS A 1 186 ? -0.854 22.876 11.217 1.00 88.50 186 LYS A C 1
ATOM 1432 O O . LYS A 1 186 ? -1.287 23.769 11.931 1.00 88.50 186 LYS A O 1
ATOM 1437 N N . ARG A 1 187 ? -0.769 21.611 11.646 1.00 90.62 187 ARG A N 1
ATOM 1438 C CA . ARG A 1 187 ? -1.163 21.212 13.012 1.00 90.62 187 ARG A CA 1
ATOM 1439 C C . ARG A 1 187 ? -0.280 21.861 14.078 1.00 90.62 187 ARG A C 1
ATOM 1441 O O . ARG A 1 187 ? -0.772 22.240 15.135 1.00 90.62 187 ARG A O 1
ATOM 1448 N N . LEU A 1 188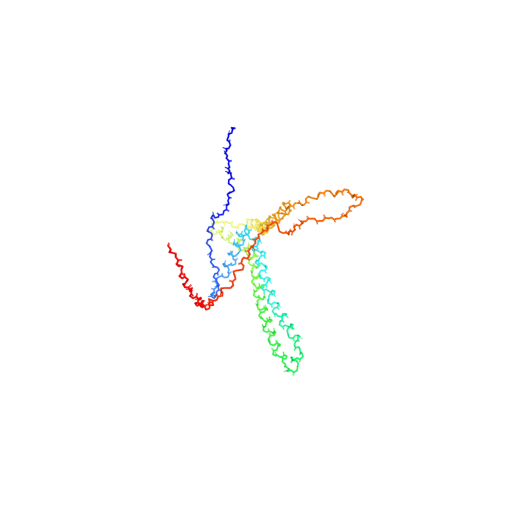 ? 1.023 21.972 13.815 1.00 92.94 188 LEU A N 1
ATOM 1449 C CA . LEU A 1 188 ? 1.944 22.669 14.714 1.00 92.94 188 LEU A CA 1
ATOM 1450 C C . LEU A 1 188 ? 1.648 24.169 14.768 1.00 92.94 188 LEU A C 1
ATOM 1452 O O . LEU A 1 188 ? 1.673 24.747 15.846 1.00 92.94 188 LEU A O 1
ATOM 1456 N N . GLU A 1 189 ? 1.337 24.783 13.630 1.00 93.00 189 GLU A N 1
ATOM 1457 C CA . GLU A 1 189 ? 0.927 26.184 13.547 1.00 93.00 189 GLU A CA 1
ATOM 1458 C C . GLU A 1 189 ? -0.342 26.446 14.370 1.00 93.00 189 GLU A C 1
ATOM 1460 O O . GLU A 1 189 ? -0.348 27.357 15.193 1.00 93.00 189 GLU A O 1
ATOM 1465 N N . GLU A 1 190 ? -1.374 25.605 14.241 1.00 90.06 190 GLU A N 1
ATOM 1466 C CA . GLU A 1 190 ? -2.591 25.687 15.064 1.00 90.06 190 GLU A CA 1
ATOM 1467 C C . GLU A 1 190 ? -2.292 25.583 16.565 1.00 90.06 190 GLU A C 1
ATOM 1469 O O . GLU A 1 190 ? -2.904 26.287 17.366 1.00 90.06 190 GLU A O 1
ATOM 1474 N N . LEU A 1 191 ? -1.340 24.730 16.955 1.00 89.38 191 LEU A N 1
ATOM 1475 C CA . LEU A 1 191 ? -0.939 24.569 18.351 1.00 89.38 191 LEU A CA 1
ATOM 1476 C C . LEU A 1 191 ? -0.154 25.777 18.878 1.00 89.38 191 LEU A C 1
ATOM 1478 O O . LEU A 1 191 ? -0.391 26.206 20.002 1.00 89.38 191 LEU A O 1
ATOM 1482 N N . PHE A 1 192 ? 0.764 26.336 18.089 1.00 89.12 192 PHE A N 1
ATOM 1483 C CA . PHE A 1 192 ? 1.540 27.512 18.497 1.00 89.12 192 PHE A CA 1
ATOM 1484 C C . PHE A 1 192 ? 0.722 28.805 18.494 1.00 89.12 192 PHE A C 1
ATOM 1486 O O . PHE A 1 192 ? 1.048 29.726 19.236 1.00 89.12 192 PHE A O 1
ATOM 1493 N N . LEU A 1 193 ? -0.331 28.878 17.678 1.00 87.62 193 LEU A N 1
ATOM 1494 C CA . LEU A 1 193 ? -1.283 29.990 17.661 1.00 87.62 193 LEU A CA 1
ATOM 1495 C C . LEU A 1 193 ? -2.456 29.794 18.632 1.00 87.62 193 LEU A C 1
ATOM 1497 O O . LEU A 1 193 ? -3.338 30.652 18.697 1.00 87.62 193 LEU A O 1
ATOM 1501 N N . ALA A 1 194 ? -2.504 28.679 19.366 1.00 84.44 194 ALA A N 1
ATOM 1502 C CA . ALA A 1 194 ? -3.539 28.451 20.362 1.00 84.44 194 ALA A CA 1
ATOM 1503 C C . ALA A 1 194 ? -3.427 29.475 21.505 1.00 84.44 194 ALA A C 1
ATOM 1505 O O . ALA A 1 194 ? -2.331 29.844 21.922 1.00 84.44 194 ALA A O 1
ATOM 1506 N N . GLU A 1 195 ? -4.577 29.916 22.018 1.00 80.25 195 GLU A N 1
ATOM 1507 C CA . GLU A 1 195 ? -4.667 30.905 23.097 1.00 80.25 195 GLU A CA 1
ATOM 1508 C C . GLU A 1 195 ? -3.853 30.462 24.325 1.00 80.25 195 GLU A C 1
ATOM 1510 O O . GLU A 1 195 ? -4.184 29.472 24.991 1.00 80.25 195 GLU A O 1
ATOM 1515 N N . GLU A 1 196 ? -2.804 31.214 24.654 1.00 77.12 196 GLU A N 1
ATOM 1516 C CA . GLU A 1 196 ? -2.017 30.979 25.858 1.00 77.12 196 GLU A CA 1
ATOM 1517 C C . GLU A 1 196 ? -2.712 31.619 27.066 1.00 77.12 196 GLU A C 1
ATOM 1519 O O . GLU A 1 196 ? -2.949 32.827 27.121 1.00 77.12 196 GLU A O 1
ATOM 1524 N N . ARG A 1 197 ? -3.043 30.809 28.080 1.00 70.38 197 ARG A N 1
ATOM 1525 C CA . ARG A 1 197 ? -3.605 31.326 29.333 1.00 70.38 197 ARG A CA 1
ATOM 1526 C C . ARG A 1 197 ? -2.509 32.018 30.136 1.00 70.38 197 ARG A C 1
ATOM 1528 O O . ARG A 1 197 ? -1.727 31.361 30.816 1.00 70.38 197 ARG A O 1
ATOM 1535 N N . ILE A 1 198 ? -2.501 33.346 30.109 1.00 76.19 198 ILE A N 1
ATOM 1536 C CA . ILE A 1 198 ? -1.603 34.153 30.935 1.00 76.19 198 ILE A CA 1
ATOM 1537 C C . ILE A 1 198 ? -2.019 33.995 32.404 1.00 76.19 198 ILE A C 1
ATOM 1539 O O . ILE A 1 198 ? -3.068 34.482 32.831 1.00 76.19 198 ILE A O 1
ATOM 1543 N N . LEU A 1 199 ? -1.199 33.291 33.186 1.00 74.81 199 LEU A N 1
ATOM 1544 C CA . LEU A 1 199 ? -1.394 33.156 34.626 1.00 74.81 199 LEU A CA 1
ATOM 1545 C C . LEU A 1 199 ? -0.879 34.418 35.317 1.00 74.81 199 LEU A C 1
ATOM 1547 O O . LEU A 1 199 ? 0.322 34.685 35.341 1.00 74.81 199 LEU A O 1
ATOM 1551 N N . LEU A 1 200 ? -1.792 35.198 35.893 1.00 78.38 200 LEU A N 1
ATOM 1552 C CA . LEU A 1 200 ? -1.408 36.297 36.770 1.00 78.38 200 LEU A CA 1
ATOM 1553 C C . LEU A 1 200 ? -0.797 35.724 38.062 1.00 78.38 200 LEU A C 1
ATOM 1555 O O . LEU A 1 200 ? -1.324 34.744 38.598 1.00 78.38 200 LEU A O 1
ATOM 1559 N N . PRO A 1 201 ? 0.299 36.311 38.577 1.00 78.12 201 PRO A N 1
ATOM 1560 C CA . PRO A 1 201 ? 0.896 35.867 39.827 1.00 78.12 201 PRO A CA 1
ATOM 1561 C C . PRO A 1 201 ? -0.110 35.988 40.972 1.00 78.12 201 PRO A C 1
ATOM 1563 O O . PRO A 1 201 ? -0.799 37.001 41.113 1.00 78.12 201 PRO A O 1
ATOM 1566 N N . ASN A 1 202 ? -0.193 34.937 41.789 1.00 76.06 202 ASN A N 1
ATOM 1567 C CA . ASN A 1 202 ? -1.115 34.904 42.913 1.00 76.06 202 ASN A CA 1
ATOM 1568 C C . ASN A 1 202 ? -0.699 35.978 43.938 1.00 76.06 202 ASN A C 1
ATOM 1570 O O . ASN A 1 202 ? 0.487 36.052 44.277 1.00 76.06 202 ASN A O 1
ATOM 1574 N N . PRO A 1 203 ? -1.630 36.808 44.434 1.00 76.88 203 PRO A N 1
ATOM 1575 C CA . PRO A 1 203 ? -1.300 37.811 45.437 1.00 76.88 203 PRO A CA 1
ATOM 1576 C C . PRO A 1 203 ? -0.813 37.146 46.740 1.00 76.88 203 PRO A C 1
ATOM 1578 O O . PRO A 1 203 ? -1.163 35.991 47.014 1.00 76.88 203 PRO A O 1
ATOM 1581 N N . PRO A 1 204 ? 0.003 37.852 47.547 1.00 77.88 204 PRO A N 1
ATOM 1582 C CA . PRO A 1 204 ? 0.490 37.336 48.822 1.00 77.88 204 PRO A CA 1
ATOM 1583 C C . PRO A 1 204 ? -0.672 37.033 49.778 1.00 77.88 204 PRO A C 1
ATOM 1585 O O . PRO A 1 204 ? -1.687 37.727 49.787 1.00 77.88 204 PRO A O 1
ATOM 1588 N N . LEU A 1 205 ? -0.519 35.979 50.584 1.00 74.31 205 LEU A N 1
ATOM 1589 C CA . LEU A 1 205 ? -1.544 35.540 51.531 1.00 74.31 205 LEU A C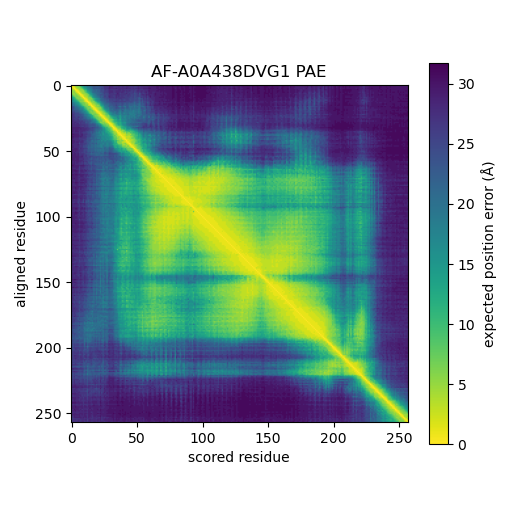A 1
ATOM 1590 C C . LEU A 1 205 ? -1.630 36.513 52.713 1.00 74.31 205 LEU A C 1
ATOM 1592 O O . LEU A 1 205 ? -0.672 36.657 53.472 1.00 74.31 205 LEU A O 1
ATOM 1596 N N . GLU A 1 206 ? -2.789 37.141 52.894 1.00 76.12 206 GLU A N 1
ATOM 1597 C CA . GLU A 1 206 ? -3.066 37.976 54.063 1.00 76.12 206 GLU A CA 1
ATOM 1598 C C . GLU A 1 206 ? -3.614 37.125 55.228 1.00 76.12 206 GLU A C 1
ATOM 1600 O O . GLU A 1 206 ? -4.594 36.389 55.049 1.00 76.12 206 GLU A O 1
ATOM 1605 N N . PRO A 1 207 ? -3.023 37.199 56.438 1.00 76.50 207 PRO A N 1
ATOM 1606 C CA . PRO A 1 207 ? -3.514 36.464 57.602 1.00 76.50 207 PRO A CA 1
ATOM 1607 C C . PRO A 1 207 ? -4.912 36.950 58.018 1.00 76.50 207 PRO A C 1
ATOM 1609 O O . PRO A 1 207 ? -5.077 38.097 58.423 1.00 76.50 207 PRO A O 1
ATOM 1612 N N . GLY A 1 208 ? -5.915 36.069 57.953 1.00 73.12 208 GLY A N 1
ATOM 1613 C CA . GLY A 1 208 ? -7.289 36.348 58.406 1.00 73.12 208 GLY A CA 1
ATOM 1614 C C . GLY A 1 208 ? -8.363 36.315 57.314 1.00 73.12 208 GLY A C 1
ATOM 1615 O O . GLY A 1 208 ? -9.550 36.353 57.636 1.00 73.12 208 GLY A O 1
ATOM 1616 N N . LEU A 1 209 ? -7.979 36.186 56.040 1.00 74.62 209 LEU A N 1
ATOM 1617 C CA . LEU A 1 209 ? -8.904 35.972 54.924 1.00 74.62 209 LEU A CA 1
ATOM 1618 C C . LEU A 1 209 ? -8.982 34.484 54.531 1.00 74.62 209 LEU A C 1
ATOM 1620 O O . LEU A 1 209 ? -8.024 33.734 54.737 1.00 74.62 209 LEU A O 1
ATOM 1624 N N . PRO A 1 210 ? -10.116 34.020 53.968 1.00 71.00 210 PRO A N 1
ATOM 1625 C CA . PRO A 1 210 ? -10.218 32.664 53.436 1.00 71.00 210 PRO A CA 1
ATOM 1626 C C . PRO A 1 210 ? -9.219 32.467 52.287 1.00 71.00 210 PRO A C 1
ATOM 1628 O O . PRO A 1 210 ? -9.145 33.293 51.382 1.00 71.00 210 PRO A O 1
ATOM 1631 N N . ALA A 1 211 ? -8.486 31.349 52.303 1.00 70.81 211 ALA A N 1
ATOM 1632 C CA . ALA A 1 211 ? -7.388 31.074 51.368 1.00 70.81 211 ALA A CA 1
ATOM 1633 C C . ALA A 1 211 ? -7.803 31.067 49.881 1.00 70.81 211 ALA A C 1
ATOM 1635 O O . ALA A 1 211 ? -6.982 31.354 49.015 1.00 70.81 211 ALA A O 1
ATOM 1636 N N . ILE A 1 212 ? -9.066 30.741 49.576 1.00 77.19 212 ILE A N 1
ATOM 1637 C CA . ILE A 1 212 ? -9.648 30.782 48.227 1.00 77.19 212 ILE A CA 1
ATOM 1638 C C . ILE A 1 212 ? -11.102 31.255 48.357 1.00 77.19 212 ILE A C 1
ATOM 1640 O O . ILE A 1 212 ? -11.874 30.690 49.131 1.00 77.19 212 ILE A O 1
ATOM 1644 N N . SER A 1 213 ? -11.501 32.276 47.595 1.00 79.94 213 SER A N 1
ATOM 1645 C CA . SER A 1 213 ? -12.894 32.734 47.516 1.00 79.94 213 SER A CA 1
ATOM 1646 C C . SER A 1 213 ? -13.276 32.987 46.060 1.00 79.94 213 SER A C 1
ATOM 1648 O O . SER A 1 213 ? -12.661 33.810 45.390 1.00 79.94 213 SER A O 1
ATOM 1650 N N . ILE A 1 214 ? -14.292 32.274 45.569 1.00 82.25 214 ILE A N 1
ATOM 1651 C CA . ILE A 1 214 ? -14.822 32.414 44.207 1.00 82.25 214 ILE A CA 1
ATOM 1652 C C . ILE A 1 214 ? -16.217 33.032 44.321 1.00 82.25 214 ILE A C 1
ATOM 1654 O O . ILE A 1 214 ? -17.097 32.455 44.956 1.00 82.25 214 ILE A O 1
ATOM 1658 N N . LYS A 1 215 ? -16.432 34.208 43.721 1.00 84.81 215 LYS A N 1
ATOM 1659 C CA . LYS A 1 215 ? -17.730 34.904 43.718 1.00 84.81 215 LYS A CA 1
ATOM 1660 C C . LYS A 1 215 ? -18.214 35.090 42.281 1.00 84.81 215 LYS A C 1
ATOM 1662 O O . LYS A 1 215 ? -17.483 35.648 41.473 1.00 84.81 215 LYS A O 1
ATOM 1667 N N . ASN A 1 216 ? -19.437 34.636 41.982 1.00 76.81 216 ASN A N 1
ATOM 1668 C CA . ASN A 1 216 ? -20.092 34.752 40.667 1.00 76.81 216 ASN A CA 1
ATOM 1669 C C . ASN A 1 216 ? -19.245 34.243 39.478 1.00 76.81 216 ASN A C 1
ATOM 1671 O O . ASN A 1 216 ? -19.198 34.878 38.427 1.00 76.81 216 ASN A O 1
ATOM 1675 N N . GLY A 1 217 ? -18.560 33.108 39.647 1.00 76.06 217 GLY A N 1
ATOM 1676 C CA . GLY A 1 217 ? -17.757 32.498 38.586 1.00 76.06 217 GLY A CA 1
ATOM 1677 C C . GLY A 1 217 ? -18.611 31.688 37.609 1.00 76.06 217 GLY A C 1
ATOM 1678 O O . GLY A 1 217 ? -19.308 30.763 38.023 1.00 76.06 217 GLY A O 1
ATOM 1679 N N . TYR A 1 218 ? -18.513 32.006 36.321 1.00 79.00 218 TYR A N 1
ATOM 1680 C CA . TYR A 1 218 ? -19.074 31.213 35.228 1.00 79.00 218 TYR A CA 1
ATOM 1681 C C . TYR A 1 218 ? -17.918 30.630 34.421 1.00 79.00 218 TYR A C 1
ATOM 1683 O O . TYR A 1 218 ? -17.051 31.369 33.959 1.00 79.00 218 TYR A O 1
ATOM 1691 N N . PHE A 1 219 ? -17.897 29.309 34.268 1.00 83.00 219 PHE A N 1
ATOM 1692 C CA . PHE A 1 219 ? -16.821 28.592 33.592 1.00 83.00 219 PHE A CA 1
ATOM 1693 C C . PHE A 1 219 ? -17.403 27.771 32.445 1.00 83.00 219 PHE A C 1
ATOM 1695 O O . PHE A 1 219 ? -18.349 27.009 32.644 1.00 83.00 219 PHE A O 1
ATOM 1702 N N . SER A 1 220 ? -16.825 27.907 31.255 1.00 81.12 220 SER A N 1
ATOM 1703 C CA . SER A 1 220 ? -17.120 27.056 30.105 1.00 81.12 220 SER A CA 1
ATOM 1704 C C . SER A 1 220 ? -15.817 26.549 29.492 1.00 81.12 220 SER A C 1
ATOM 1706 O O . SER A 1 220 ? -14.790 27.224 29.529 1.00 81.12 220 SER A O 1
ATOM 1708 N N . TRP A 1 221 ? -15.854 25.326 28.959 1.00 78.19 221 TRP A N 1
ATOM 1709 C CA . TRP A 1 221 ? -14.727 24.736 28.228 1.00 78.19 221 TRP A CA 1
ATOM 1710 C C . TRP A 1 221 ? -14.631 25.261 26.796 1.00 78.19 221 TRP A C 1
ATOM 1712 O O . TRP A 1 221 ? -13.542 25.307 26.235 1.00 78.19 221 TRP A O 1
ATOM 1722 N N . ASP A 1 222 ? -15.766 25.672 26.230 1.00 77.44 222 ASP A N 1
ATOM 1723 C CA . ASP A 1 222 ? -15.856 26.278 24.908 1.00 77.44 222 ASP A CA 1
ATOM 1724 C C . ASP A 1 222 ? -16.025 27.796 25.047 1.00 77.44 222 ASP A C 1
ATOM 1726 O O . ASP A 1 222 ? -16.864 28.272 25.823 1.00 77.44 222 ASP A O 1
ATOM 1730 N N . SER A 1 223 ? -15.224 28.556 24.302 1.00 65.88 223 SER A N 1
ATOM 1731 C CA . SER A 1 223 ? -15.297 30.020 24.251 1.00 65.88 223 SER A CA 1
ATOM 1732 C C . SER A 1 223 ? -16.531 30.501 23.479 1.00 65.88 223 SER A C 1
ATOM 1734 O O . SER A 1 223 ? -16.945 31.652 23.618 1.00 65.88 223 SER A O 1
ATOM 1736 N N . LYS A 1 224 ? -17.146 29.632 22.665 1.00 58.75 224 LYS A N 1
ATOM 1737 C CA . LYS A 1 224 ? -18.363 29.916 21.905 1.00 58.75 224 LYS A CA 1
ATOM 1738 C C . LYS A 1 224 ? -19.572 29.356 22.644 1.00 58.75 224 LYS A C 1
ATOM 1740 O O . LYS A 1 224 ? -20.067 28.266 22.368 1.00 58.75 224 LYS A O 1
ATOM 1745 N N . VAL A 1 225 ? -20.098 30.144 23.576 1.00 54.81 225 VAL A N 1
ATOM 1746 C CA . VAL A 1 225 ? -21.405 29.866 24.178 1.00 54.81 225 VAL A CA 1
ATOM 1747 C C . VAL A 1 225 ? -22.489 30.238 23.164 1.00 54.81 225 VAL A C 1
ATOM 1749 O O . VAL A 1 225 ? -22.978 31.365 23.128 1.00 54.81 225 VAL A O 1
ATOM 1752 N N . TYR A 1 226 ? -22.886 29.287 22.321 1.00 56.59 226 TYR A N 1
ATOM 1753 C CA . TYR A 1 226 ? -24.167 29.385 21.631 1.00 56.59 226 TYR A CA 1
ATOM 1754 C C . TYR A 1 226 ? -25.250 29.106 22.671 1.00 56.59 226 TYR A C 1
ATOM 1756 O O . TYR A 1 226 ? -25.505 27.953 23.018 1.00 56.59 226 TYR A O 1
ATOM 1764 N N . ILE A 1 227 ? -25.868 30.157 23.214 1.00 56.81 227 ILE A N 1
ATOM 1765 C CA . ILE A 1 227 ? -27.066 30.002 24.042 1.00 56.81 227 ILE A CA 1
ATOM 1766 C C . ILE A 1 227 ? -28.179 29.517 23.109 1.00 56.81 227 ILE A C 1
ATOM 1768 O O . ILE A 1 227 ? -28.914 30.303 22.516 1.00 56.81 227 ILE A O 1
ATOM 1772 N N . LEU A 1 228 ? -28.280 28.201 22.932 1.00 51.34 228 LEU A N 1
ATOM 1773 C CA . LEU A 1 228 ? -29.418 27.575 22.281 1.00 51.34 228 LEU A CA 1
ATOM 1774 C C . LEU A 1 228 ? -30.574 27.610 23.276 1.00 51.34 228 LEU A C 1
ATOM 1776 O O . LEU A 1 228 ? -30.790 26.677 24.049 1.00 51.34 228 LEU A O 1
ATOM 1780 N N . THR A 1 229 ? -31.314 28.716 23.281 1.00 50.31 229 THR A N 1
ATOM 1781 C CA . THR A 1 229 ? -32.609 28.779 23.954 1.00 50.31 229 THR A CA 1
ATOM 1782 C C . THR A 1 229 ? -33.569 27.848 23.216 1.00 50.31 229 THR A C 1
ATOM 1784 O O . THR A 1 229 ? -34.259 28.246 22.279 1.00 50.31 229 THR A O 1
ATOM 1787 N N . PHE A 1 230 ? -33.620 26.583 23.631 1.00 49.50 230 PHE A N 1
ATOM 1788 C CA . PHE A 1 230 ? -34.699 25.680 23.251 1.00 49.50 230 PHE A CA 1
ATOM 1789 C C . PHE A 1 230 ? -35.988 26.162 23.924 1.00 49.50 230 PHE A C 1
ATOM 1791 O O . PHE A 1 230 ? -36.294 25.806 25.060 1.00 49.50 230 PHE A O 1
ATOM 1798 N N . CYS A 1 231 ? -36.766 26.986 23.220 1.00 47.81 231 CYS A N 1
ATOM 1799 C CA . CYS A 1 231 ? -38.178 27.160 23.541 1.00 47.81 231 CYS A CA 1
ATOM 1800 C C . CYS A 1 231 ? -38.896 25.846 23.216 1.00 47.81 231 CYS A C 1
ATOM 1802 O O . CYS A 1 231 ? -39.264 25.596 22.067 1.00 47.81 231 CYS A O 1
ATOM 1804 N N . VAL A 1 232 ? -39.092 24.993 24.223 1.00 56.34 232 VAL A N 1
ATOM 1805 C CA . VAL A 1 232 ? -40.022 23.868 24.112 1.00 56.34 232 VAL A CA 1
ATOM 1806 C C . VAL A 1 232 ? -41.413 24.470 23.942 1.00 56.34 232 VAL A C 1
ATOM 1808 O O . VAL A 1 232 ? -41.984 25.019 24.882 1.00 56.34 232 VAL A O 1
ATOM 1811 N N . ARG A 1 233 ? -41.943 24.426 22.716 1.00 50.75 233 ARG A N 1
ATOM 1812 C CA . ARG A 1 233 ? -43.326 24.823 22.445 1.00 50.75 233 ARG A CA 1
ATOM 1813 C C . ARG A 1 233 ? -44.232 23.896 23.270 1.00 50.75 233 ARG A C 1
ATOM 1815 O O . ARG A 1 233 ? -44.152 22.684 23.064 1.00 50.75 233 ARG A O 1
ATOM 1822 N N . PRO A 1 234 ? -45.059 24.412 24.198 1.00 58.19 234 PRO A N 1
ATOM 1823 C CA . PRO A 1 234 ? -45.962 23.559 24.956 1.00 58.19 234 PRO A CA 1
ATOM 1824 C C . PRO A 1 234 ? -46.928 22.845 23.997 1.00 58.19 234 PRO A C 1
ATOM 1826 O O . PRO A 1 234 ? -47.296 23.420 22.964 1.00 58.19 234 PRO A O 1
ATOM 1829 N N . PRO A 1 235 ? -47.319 21.593 24.296 1.00 54.88 235 PRO A N 1
ATOM 1830 C CA . PRO A 1 235 ? -48.252 20.852 23.462 1.00 54.88 235 PRO A CA 1
ATOM 1831 C C . PRO A 1 235 ? -49.566 21.627 23.348 1.00 54.88 235 PRO A C 1
ATOM 1833 O O . PRO A 1 235 ? -50.104 22.121 24.339 1.00 54.88 235 PRO A O 1
ATOM 1836 N N . ILE A 1 236 ? -50.065 21.749 22.118 1.00 63.88 236 ILE A N 1
ATOM 1837 C CA . ILE A 1 236 ? -51.350 22.380 21.823 1.00 63.88 236 ILE A CA 1
ATOM 1838 C C . ILE A 1 236 ? -52.427 21.491 22.454 1.00 63.88 236 ILE A C 1
ATOM 1840 O O . ILE A 1 236 ? -52.722 20.417 21.932 1.00 63.88 236 ILE A O 1
ATOM 1844 N N . LEU A 1 237 ? -52.981 21.905 23.597 1.00 65.81 237 LEU A N 1
ATOM 1845 C CA . LEU A 1 237 ? -54.175 21.263 24.139 1.00 65.81 237 LEU A CA 1
ATOM 1846 C C . LEU A 1 237 ? -55.347 21.540 23.178 1.00 65.81 237 LEU A C 1
ATOM 1848 O O . LEU A 1 237 ? -55.521 22.692 22.765 1.00 65.81 237 LEU A O 1
ATOM 1852 N N . PRO A 1 238 ? -56.160 20.532 22.817 1.00 65.25 238 PRO A N 1
ATOM 1853 C CA . PRO A 1 238 ? -57.394 20.776 22.082 1.00 65.25 238 PRO A CA 1
ATOM 1854 C C . PRO A 1 238 ? -58.331 21.661 22.924 1.00 65.25 238 PRO A C 1
ATOM 1856 O O . PRO A 1 238 ? -58.308 21.569 24.155 1.00 65.25 238 PRO A O 1
ATOM 1859 N N . PRO A 1 239 ? -59.145 22.525 22.290 1.00 60.22 239 PRO A N 1
ATOM 1860 C CA . PRO A 1 239 ? -60.022 23.438 23.009 1.00 60.22 239 PRO A CA 1
ATOM 1861 C C . PRO A 1 239 ? -60.988 22.648 23.896 1.00 60.22 239 PRO A C 1
ATOM 1863 O O . PRO A 1 239 ? -61.784 21.838 23.418 1.00 60.22 239 PRO A O 1
ATOM 1866 N N . THR A 1 240 ? -60.901 22.882 25.203 1.00 61.59 240 THR A N 1
ATOM 1867 C CA . THR A 1 240 ? -61.920 22.471 26.164 1.00 61.59 240 THR A CA 1
ATOM 1868 C C . THR A 1 240 ? -63.231 23.198 25.856 1.00 61.59 240 THR A C 1
ATOM 1870 O O . THR A 1 240 ? -63.228 24.308 25.326 1.00 61.59 240 THR A O 1
ATOM 1873 N N . HIS A 1 241 ? -64.343 22.511 26.136 1.00 63.88 241 HIS A N 1
ATOM 1874 C CA . HIS A 1 241 ? -65.736 22.900 25.885 1.00 63.88 241 HIS A CA 1
ATOM 1875 C C . HIS A 1 241 ? -66.043 24.412 25.959 1.00 63.88 241 HIS A C 1
ATOM 1877 O O . HIS A 1 241 ? -65.473 25.118 26.793 1.00 63.88 241 HIS A O 1
ATOM 1883 N N . PRO A 1 242 ? -67.012 24.906 25.158 1.00 65.12 242 PRO A N 1
ATOM 1884 C CA . PRO A 1 242 ? -67.429 26.302 25.212 1.00 65.12 242 PRO A CA 1
ATOM 1885 C C . PRO A 1 242 ? -67.884 26.694 26.629 1.00 65.12 242 PRO A C 1
ATOM 1887 O O . PRO A 1 242 ? -68.517 25.886 27.317 1.00 65.12 242 PRO A O 1
ATOM 1890 N N . PRO A 1 243 ? -67.574 27.925 27.075 1.00 57.22 243 PRO A N 1
ATOM 1891 C CA . PRO A 1 243 ? -67.931 28.396 28.405 1.00 57.22 243 PRO A CA 1
ATOM 1892 C C . PRO A 1 243 ? -69.454 28.414 28.586 1.00 57.22 243 PRO A C 1
ATOM 1894 O O . PRO A 1 243 ? -70.197 28.831 27.696 1.00 57.22 243 PRO A O 1
ATOM 1897 N N . ALA A 1 244 ? -69.912 27.962 29.757 1.00 66.00 244 ALA A N 1
ATOM 1898 C CA . ALA A 1 244 ? -71.312 28.045 30.158 1.00 66.00 244 ALA A CA 1
ATOM 1899 C C . ALA A 1 244 ? -71.797 29.510 30.112 1.00 66.00 244 ALA A C 1
ATOM 1901 O O . ALA A 1 244 ? -71.043 30.408 30.502 1.00 66.00 244 ALA A O 1
ATOM 1902 N N . PRO A 1 245 ? -73.033 29.780 29.655 1.00 57.00 245 PRO A N 1
ATOM 1903 C CA . PRO A 1 245 ? -73.561 31.136 29.626 1.00 57.00 245 PRO A CA 1
ATOM 1904 C C . PRO A 1 245 ? -73.634 31.691 31.054 1.00 57.00 245 PRO A C 1
ATOM 1906 O O . PRO A 1 245 ? -74.244 31.093 31.941 1.00 57.00 245 PRO A O 1
ATOM 1909 N N . GLY A 1 246 ? -72.967 32.826 31.272 1.00 61.81 246 GLY A N 1
ATOM 1910 C CA . GLY A 1 246 ? -72.971 33.530 32.550 1.00 61.81 246 GLY A CA 1
ATOM 1911 C C . GLY A 1 246 ? -74.366 34.054 32.929 1.00 61.81 246 GLY A C 1
ATOM 1912 O O . GLY A 1 246 ? -75.246 34.163 32.070 1.00 61.81 246 GLY A O 1
ATOM 1913 N N . PRO A 1 247 ? -74.597 34.392 34.211 1.00 57.91 247 PRO A N 1
ATOM 1914 C CA . PRO A 1 247 ? -75.893 34.868 34.682 1.00 57.91 247 PRO A CA 1
ATOM 1915 C C . PRO A 1 247 ? -76.272 36.204 34.026 1.00 57.91 247 PRO A C 1
ATOM 1917 O O . PRO A 1 247 ? -75.494 37.157 34.047 1.00 57.91 247 PRO A O 1
ATOM 1920 N N . GLN A 1 248 ? -77.489 36.281 33.483 1.00 56.75 248 GLN A N 1
ATOM 1921 C CA . GLN A 1 248 ? -78.095 37.516 32.974 1.00 56.75 248 GLN A CA 1
ATOM 1922 C C . GLN A 1 248 ? -78.196 38.570 34.102 1.00 56.75 248 GLN A C 1
ATOM 1924 O O . GLN A 1 248 ? -78.681 38.241 35.192 1.00 56.75 248 GLN A O 1
ATOM 1929 N N . PRO A 1 249 ? -77.781 39.831 33.884 1.00 51.50 249 PRO A N 1
ATOM 1930 C CA . PRO A 1 249 ? -77.874 40.873 34.901 1.00 51.50 249 PRO A CA 1
ATOM 1931 C C . PRO A 1 249 ? -79.333 41.300 35.129 1.00 51.50 249 PRO A C 1
ATOM 1933 O O . PRO A 1 249 ? -80.035 41.706 34.204 1.00 51.50 249 PRO A O 1
ATOM 1936 N N . ARG A 1 250 ? -79.794 41.232 36.388 1.00 51.41 250 ARG A N 1
ATOM 1937 C CA . ARG A 1 250 ? -81.077 41.811 36.816 1.00 51.41 250 ARG A CA 1
ATOM 1938 C C . ARG A 1 250 ? -81.017 43.331 36.673 1.00 51.41 250 ARG A C 1
ATOM 1940 O O . ARG A 1 250 ? -80.207 43.989 37.319 1.00 51.41 250 ARG A O 1
ATOM 1947 N N . THR A 1 251 ? -81.919 43.879 35.874 1.00 47.78 251 THR A N 1
ATOM 1948 C CA . THR A 1 251 ? -82.220 45.309 35.790 1.00 47.78 251 THR A CA 1
ATOM 1949 C C . THR A 1 251 ? -82.669 45.846 37.150 1.00 47.78 251 THR A C 1
ATOM 1951 O O . THR A 1 251 ? -83.755 45.509 37.621 1.00 47.78 251 THR A O 1
ATOM 1954 N N . HIS A 1 252 ? -81.857 46.705 37.769 1.00 49.59 252 HIS A N 1
ATOM 1955 C CA . HIS A 1 252 ? -82.305 47.586 38.844 1.00 49.59 252 HIS A CA 1
ATOM 1956 C C . HIS A 1 252 ? -82.796 48.900 38.232 1.00 49.59 252 HIS A C 1
ATOM 1958 O O . HIS A 1 252 ? -82.020 49.715 37.743 1.00 49.59 252 HIS A O 1
ATOM 1964 N N . THR A 1 253 ? -84.112 49.086 38.252 1.00 49.50 253 THR A N 1
ATOM 1965 C CA . THR A 1 253 ? -84.797 50.340 37.936 1.00 49.50 253 THR A CA 1
ATOM 1966 C C . THR A 1 253 ? -84.447 51.384 38.999 1.00 49.50 253 THR A C 1
ATOM 1968 O O . THR A 1 253 ? -84.894 51.270 40.139 1.00 49.50 253 THR A O 1
ATOM 1971 N N . GLN A 1 254 ? -83.666 52.408 38.647 1.00 46.41 254 GLN A N 1
ATOM 1972 C CA . GLN A 1 254 ? -83.516 53.602 39.480 1.00 46.41 254 GLN A CA 1
ATOM 1973 C C . GLN A 1 254 ? -84.561 54.646 39.059 1.00 46.41 254 GLN A C 1
ATOM 1975 O O . GLN A 1 254 ? -84.537 55.153 37.940 1.00 46.41 254 GLN A O 1
ATOM 1980 N N . ARG A 1 255 ? -85.501 54.936 39.968 1.00 41.88 255 ARG A N 1
ATOM 1981 C CA . ARG A 1 255 ? -86.334 56.146 39.956 1.00 41.88 255 ARG A CA 1
ATOM 1982 C C . ARG A 1 255 ? -85.494 57.325 40.442 1.00 41.88 255 ARG A C 1
ATOM 1984 O O . ARG A 1 255 ? -85.004 57.258 41.561 1.00 41.88 255 ARG A O 1
ATOM 1991 N N . HIS A 1 256 ? -85.467 58.405 39.678 1.00 44.34 256 HIS A N 1
ATOM 1992 C CA . HIS A 1 256 ? -85.429 59.798 40.141 1.00 44.34 256 HIS A CA 1
ATOM 1993 C C . HIS A 1 256 ? -86.216 60.574 39.064 1.00 44.34 256 HIS A C 1
ATOM 1995 O O . HIS A 1 256 ? -86.070 60.268 37.884 1.00 44.34 256 HIS A O 1
ATOM 2001 N N . GLY A 1 257 ? -87.228 61.375 39.390 1.00 41.38 257 GLY A N 1
ATOM 2002 C CA . GLY A 1 257 ? -87.159 62.500 40.314 1.00 41.38 257 GLY A CA 1
ATOM 2003 C C . GLY A 1 257 ? -87.003 63.736 39.449 1.00 41.38 257 GLY A C 1
ATOM 2004 O O . GLY A 1 257 ? -85.859 63.940 39.000 1.00 41.38 257 GLY A O 1
#

Organism: Vitis vinifera (NCBI:txid29760)

Solvent-accessible surface area (backbone atoms only — not comparable to full-atom values): 16581 Å² total; per-residue (Å²): 134,87,81,91,89,82,83,84,85,76,88,76,81,93,69,87,85,81,89,71,79,80,75,75,87,69,82,86,75,85,79,88,76,63,72,68,57,55,52,52,48,50,48,53,46,48,66,68,39,37,85,78,28,50,71,52,52,58,47,51,53,48,48,57,51,47,53,54,46,52,49,50,48,52,52,53,50,54,50,50,56,49,64,76,42,42,68,62,37,61,77,69,66,40,56,67,63,53,50,53,53,52,49,51,55,49,50,54,45,49,54,49,50,50,51,51,51,51,53,51,51,51,48,54,49,47,67,66,44,48,67,55,52,52,51,52,50,52,52,50,53,41,45,75,75,72,44,84,86,44,69,69,60,54,53,53,50,54,51,51,55,59,64,49,45,56,59,65,65,44,47,58,53,53,45,35,51,51,50,50,49,50,57,52,48,52,54,49,49,55,60,74,68,46,88,76,84,82,77,75,82,79,77,83,88,62,93,89,62,78,94,75,83,86,76,93,80,85,86,72,96,58,93,74,77,75,82,76,78,77,76,78,77,74,81,83,73,76,86,73,76,82,81,78,85,73,83,80,83,81,84,78,84,81,88,76,134

Foldseek 3Di:
DDDDDDDDPDDDDPDDDDPPPPPDPDDPDDDDDDPVVCLVVVVVCLVVCLLPDLVPVVVVVVVLVVVLVVLVVVLVVLVVVCVVCVVVCVVVVVVVVSVVVSVVSVVVSVVSVVVVVVVVVVSVVCLVCVLVVVLVVVVVVCVVVVHDDDVVVSVVVVVVSVVVSVCVVCVSVVSSVVVVVVVVVVVVVCVVPPDDPDDDDDDDDDPPDDPDDDDPDDDDPDPDPPPPPPPPDPDDDDDDDDDDDDDDDDDDDDDDD

Secondary structure (DSSP, 8-state):
-----------------------------S----HHHHHHHHHHHHHHHTTT-HHHHHHHHHHHHHHHHHHHHHHHHHHHHHHHTHHHHHHTTTHHHHHHHHHHHHHHHHHHHHHHHHHHHHHHHHHHHHHHHHHHHHHHHHHHTT----HHHHHHHHHHHHHHHHHHHHHHHHHHHHHHHHHHHHHHHHHHTS-----PPPPPPPTTS-S----S----SSS---------PPP-PPPP-PPPPPPPPP-------